Protein AF-A0A1N6I8W6-F1 (afdb_monomer)

Sequence (259 aa):
MAYPRSESRKNIRSVALEMLTAPGETASISTARFRQLVSVRKVRDKLGGGDPAALARELNALEPELTESEGELDVNISGLAPAVTKIVSNTAVTSKTKGVRCLGENAEQNIPEADAATRTKLKKSEINELRRLVAERDSELSSILSKLAISDERSCMLEAALKDRDRQLAAAVSERDAIRRTYETKLLAEQMRFREQLLEEQIRFREQLLEEQIRSTKQLSEAQFRFREQLLEEQIDYMRKTADVSEFYQALYANSASK

pLDDT: mean 81.17, std 19.18, range [37.22, 98.75]

Radius of gyration: 63.9 Å; Cα contacts (8 Å, |Δi|>4): 41; chains: 1; bounding box: 127×54×190 Å

Structure (mmCIF, N/CA/C/O backbone):
data_AF-A0A1N6I8W6-F1
#
_entry.id   AF-A0A1N6I8W6-F1
#
loop_
_atom_site.group_PDB
_atom_site.id
_atom_site.type_symbol
_atom_site.label_atom_id
_atom_site.label_alt_id
_atom_site.label_comp_id
_atom_site.label_asym_id
_atom_site.label_entity_id
_atom_site.label_seq_id
_atom_site.pdbx_PDB_ins_code
_atom_site.Cartn_x
_atom_site.Cartn_y
_atom_site.Cartn_z
_atom_site.occupancy
_atom_site.B_iso_or_equiv
_atom_site.auth_seq_id
_atom_site.auth_comp_id
_atom_site.auth_asym_id
_atom_site.auth_atom_id
_atom_site.pdbx_PDB_model_num
ATOM 1 N N . MET A 1 1 ? -68.960 44.434 14.878 1.00 38.28 1 MET A N 1
ATOM 2 C CA . MET A 1 1 ? -69.271 44.305 16.316 1.00 38.28 1 MET A CA 1
ATOM 3 C C . MET A 1 1 ? -68.639 43.019 16.818 1.00 38.28 1 MET A C 1
ATOM 5 O O . MET A 1 1 ? -68.995 41.953 16.336 1.00 38.28 1 MET A O 1
ATOM 9 N N . ALA A 1 2 ? -67.604 43.134 17.650 1.00 37.22 2 ALA A N 1
ATOM 10 C CA . ALA A 1 2 ? -66.797 42.008 18.109 1.00 37.22 2 ALA A CA 1
ATOM 11 C C . ALA A 1 2 ? -67.484 41.334 19.304 1.00 37.22 2 ALA A C 1
ATOM 13 O O . ALA A 1 2 ? -67.608 41.939 20.364 1.00 37.22 2 ALA A O 1
ATOM 14 N N . TYR A 1 3 ? -67.949 40.099 19.113 1.00 37.66 3 TYR A N 1
ATOM 15 C CA . TYR A 1 3 ? -68.477 39.266 20.193 1.00 37.66 3 TYR A CA 1
ATOM 16 C C . TYR A 1 3 ? -67.380 38.995 21.243 1.00 37.66 3 TYR A C 1
ATOM 18 O O . TYR A 1 3 ? -66.229 38.742 20.862 1.00 37.66 3 TYR A O 1
ATOM 26 N N . PRO A 1 4 ? -67.690 39.034 22.551 1.00 49.34 4 PRO A N 1
ATOM 27 C CA . PRO A 1 4 ? -66.699 38.819 23.599 1.00 49.34 4 PRO A CA 1
ATOM 28 C C . PRO A 1 4 ? -66.153 37.381 23.542 1.00 49.34 4 PRO A C 1
ATOM 30 O O . PRO A 1 4 ? -66.853 36.408 23.814 1.00 49.34 4 PRO A O 1
ATOM 33 N N . ARG A 1 5 ? -64.862 37.236 23.202 1.00 54.12 5 ARG A N 1
ATOM 34 C CA . ARG A 1 5 ? -64.142 35.945 23.099 1.00 54.12 5 ARG A CA 1
ATOM 35 C C . ARG A 1 5 ? -64.202 35.093 24.380 1.00 54.12 5 ARG A C 1
ATOM 37 O O . ARG A 1 5 ? -64.032 33.879 24.313 1.00 54.12 5 ARG A O 1
ATOM 44 N N . SER A 1 6 ? -64.454 35.710 25.534 1.00 51.66 6 SER A N 1
ATOM 45 C CA . SER A 1 6 ? -64.488 35.050 26.844 1.00 51.66 6 SER A CA 1
ATOM 46 C C . SER A 1 6 ? -65.694 34.126 27.039 1.00 51.66 6 SER A C 1
ATOM 48 O O . SER A 1 6 ? -65.548 33.093 27.691 1.00 51.66 6 SER A O 1
ATOM 50 N N . GLU A 1 7 ? -66.857 34.444 26.464 1.00 58.09 7 GLU A N 1
ATOM 51 C CA . GLU A 1 7 ? -68.033 33.561 26.512 1.00 58.09 7 GLU A CA 1
ATOM 52 C C . GLU A 1 7 ? -67.835 32.339 25.610 1.00 58.09 7 GLU A C 1
ATOM 54 O O . GLU A 1 7 ? -68.124 31.216 26.015 1.00 58.09 7 GLU A O 1
ATOM 59 N N . SER A 1 8 ? -67.218 32.533 24.439 1.00 69.75 8 SER A N 1
ATOM 60 C CA . SER A 1 8 ? -66.892 31.447 23.507 1.00 69.75 8 SER A CA 1
ATOM 61 C C . SER A 1 8 ? -65.931 30.425 24.129 1.00 69.75 8 SER A C 1
ATOM 63 O O . SER A 1 8 ? -66.219 29.231 24.123 1.00 69.75 8 SER A O 1
ATOM 65 N N . ARG A 1 9 ? -64.838 30.868 24.773 1.00 79.06 9 ARG A N 1
ATOM 66 C CA . ARG A 1 9 ? -63.863 29.956 25.406 1.00 79.06 9 ARG A CA 1
ATOM 67 C C . ARG A 1 9 ? -64.453 29.171 26.581 1.00 79.06 9 ARG A C 1
ATOM 69 O O . ARG A 1 9 ? -64.173 27.983 26.722 1.00 79.06 9 ARG A O 1
ATOM 76 N N . LYS A 1 10 ? -65.286 29.807 27.414 1.00 80.12 10 LYS A N 1
ATOM 77 C CA . LYS A 1 10 ? -65.966 29.131 28.534 1.00 80.12 10 LYS A CA 1
ATOM 78 C C . LYS A 1 10 ? -66.957 28.074 28.040 1.00 80.12 10 LYS A C 1
ATOM 80 O O . LYS A 1 10 ? -66.965 26.974 28.585 1.00 80.12 10 LYS A O 1
ATOM 85 N N . ASN A 1 11 ? -67.708 28.376 26.980 1.00 82.12 11 ASN A N 1
ATOM 86 C CA . ASN A 1 11 ? -68.655 27.443 26.365 1.00 82.12 11 ASN A CA 1
ATOM 87 C C . ASN A 1 11 ? -67.943 26.284 25.644 1.00 82.12 11 ASN A C 1
ATOM 89 O O . ASN A 1 11 ? -68.370 25.138 25.733 1.00 82.12 11 ASN A O 1
ATOM 93 N N . ILE A 1 12 ? -66.812 26.546 24.979 1.00 82.38 12 ILE A N 1
ATOM 94 C CA . ILE A 1 12 ? -65.976 25.491 24.382 1.00 82.38 12 ILE A CA 1
ATOM 95 C C . ILE A 1 12 ? -65.403 24.582 25.478 1.00 82.38 12 ILE A C 1
ATOM 97 O O . ILE A 1 12 ? -65.418 23.361 25.330 1.00 82.38 12 ILE A O 1
ATOM 101 N N . ARG A 1 13 ? -64.939 25.155 26.598 1.00 83.94 13 ARG A N 1
ATOM 102 C CA . ARG A 1 13 ? -64.405 24.397 27.738 1.00 83.94 13 ARG A CA 1
ATOM 103 C C . ARG A 1 13 ? -65.471 23.530 28.407 1.00 83.94 13 ARG A C 1
ATOM 105 O O . ARG A 1 13 ? -65.175 22.383 28.725 1.00 83.94 13 ARG A O 1
ATOM 112 N N . SER A 1 14 ? -66.689 24.037 28.607 1.00 84.12 14 SER A N 1
ATOM 113 C CA . SER A 1 14 ? -67.777 23.247 29.200 1.00 84.12 14 SER A CA 1
ATOM 114 C C . SER A 1 14 ? -68.192 22.083 28.299 1.00 84.12 14 SER A C 1
ATOM 116 O O . SER A 1 14 ? -68.290 20.960 28.785 1.00 84.12 14 SER A O 1
ATOM 118 N N . VAL A 1 15 ? -68.332 22.310 26.987 1.00 83.94 15 VAL A N 1
ATOM 119 C CA . VAL A 1 15 ? -68.651 21.251 26.011 1.00 83.94 15 VAL A CA 1
ATOM 120 C C . VAL A 1 15 ? -67.524 20.219 25.913 1.00 83.94 15 VAL A C 1
ATOM 122 O O . VAL A 1 15 ? -67.796 19.020 25.857 1.00 83.94 15 VAL A O 1
ATOM 125 N N . ALA A 1 16 ? -66.258 20.649 25.929 1.00 80.81 16 ALA A N 1
ATOM 126 C CA . ALA A 1 16 ? -65.116 19.736 25.940 1.00 80.81 16 ALA A CA 1
ATOM 127 C C . ALA A 1 16 ? -65.085 18.883 27.219 1.00 80.81 16 ALA A C 1
ATOM 129 O O . ALA A 1 16 ? -64.898 17.673 27.131 1.00 80.81 16 ALA A O 1
ATOM 130 N N . LEU A 1 17 ? -65.337 19.477 28.390 1.00 80.75 17 LEU A N 1
ATOM 131 C CA . LEU A 1 17 ? -65.439 18.749 29.658 1.00 80.75 17 LEU A CA 1
ATOM 132 C C . LEU A 1 17 ? -66.612 17.760 29.667 1.00 80.75 17 LEU A C 1
ATOM 134 O O . LEU A 1 17 ? -66.431 16.628 30.098 1.00 80.75 17 LEU A O 1
ATOM 138 N N . GLU A 1 18 ? -67.777 18.137 29.138 1.00 82.56 18 GLU A N 1
ATOM 139 C CA . GLU A 1 18 ? -68.937 17.243 28.999 1.00 82.56 18 GLU A CA 1
ATOM 140 C C . GLU A 1 18 ? -68.626 16.041 28.089 1.00 82.56 18 GLU A C 1
ATOM 142 O O . GLU A 1 18 ? -68.984 14.905 28.390 1.00 82.56 18 GLU A O 1
ATOM 147 N N . MET A 1 19 ? -67.910 16.261 26.981 1.00 81.00 19 MET A N 1
ATOM 148 C CA . MET A 1 19 ? -67.470 15.180 26.092 1.00 81.00 19 MET A CA 1
ATOM 149 C C . MET A 1 19 ? -66.456 14.235 26.747 1.00 81.00 19 MET A C 1
ATOM 151 O O . MET A 1 19 ? -66.371 13.069 26.361 1.00 81.00 19 MET A O 1
ATOM 155 N N . LEU A 1 20 ? -65.689 14.734 27.714 1.00 76.25 20 LEU A N 1
ATOM 156 C CA . LEU A 1 20 ? -64.691 13.964 28.449 1.00 76.25 20 LEU A CA 1
ATOM 157 C C . LEU A 1 20 ? -65.289 13.206 29.644 1.00 76.25 20 LEU A C 1
ATOM 159 O O . LEU A 1 20 ? -64.756 12.160 30.001 1.00 76.25 20 LEU A O 1
ATOM 163 N N . THR A 1 21 ? -66.398 13.680 30.225 1.00 71.44 21 THR A N 1
ATOM 164 C CA . THR A 1 21 ? -67.103 13.031 31.350 1.00 71.44 21 THR A CA 1
ATOM 165 C C . THR A 1 21 ? -68.230 12.086 30.921 1.00 71.44 21 THR A C 1
ATOM 167 O O . THR A 1 21 ? -68.560 11.164 31.666 1.00 71.44 21 THR A O 1
ATOM 170 N N . ALA A 1 22 ? -68.771 12.236 29.705 1.00 62.56 22 ALA A N 1
ATOM 171 C CA . ALA A 1 22 ? -69.797 11.351 29.139 1.00 62.56 22 ALA A CA 1
ATOM 172 C C . ALA A 1 22 ? -69.476 9.831 29.137 1.00 62.56 22 ALA A C 1
ATOM 174 O O . ALA A 1 22 ? -70.428 9.055 29.200 1.00 62.56 22 ALA A O 1
ATOM 175 N N . PRO A 1 23 ? -68.211 9.354 29.091 1.00 56.75 23 PRO A N 1
ATOM 176 C CA . PRO A 1 23 ? -67.915 7.923 29.206 1.00 56.75 23 PRO A CA 1
ATOM 177 C C . PRO A 1 23 ? -67.797 7.378 30.648 1.00 56.75 23 PRO A C 1
ATOM 179 O O . PRO A 1 23 ? -67.429 6.221 30.807 1.00 56.75 23 PRO A O 1
ATOM 182 N N . GLY A 1 24 ? -68.132 8.142 31.698 1.00 54.50 24 GLY A N 1
ATOM 183 C CA . GLY A 1 24 ? -68.325 7.588 33.051 1.00 54.50 24 GLY A CA 1
ATOM 184 C C . GLY A 1 24 ? -67.066 7.123 33.803 1.00 54.50 24 GLY A C 1
ATOM 185 O O . GLY A 1 24 ? -67.189 6.404 34.790 1.00 54.50 24 GLY A O 1
ATOM 186 N N . GLU A 1 25 ? -65.864 7.538 33.397 1.00 49.62 25 GLU A N 1
ATOM 187 C CA . GLU A 1 25 ? -64.601 7.159 34.052 1.00 49.62 25 GLU A CA 1
ATOM 188 C C . GLU A 1 25 ? -63.849 8.389 34.588 1.00 49.62 25 GLU A C 1
ATOM 190 O O . GLU A 1 25 ? -63.476 9.283 33.833 1.00 49.62 25 GLU A O 1
ATOM 195 N N . THR A 1 26 ? -63.575 8.422 35.896 1.00 51.38 26 THR A N 1
ATOM 196 C CA . THR A 1 26 ? -62.865 9.511 36.600 1.00 51.38 26 THR A CA 1
ATOM 197 C C . THR A 1 26 ? -61.339 9.319 36.620 1.00 51.38 26 THR A C 1
ATOM 199 O O . THR A 1 26 ? -60.703 9.489 37.660 1.00 51.38 26 THR A O 1
ATOM 202 N N . ALA A 1 27 ? -60.738 8.911 35.499 1.00 55.12 27 ALA A N 1
ATOM 203 C CA . ALA A 1 27 ? -59.286 8.738 35.375 1.00 55.12 27 ALA A CA 1
ATOM 204 C C . ALA 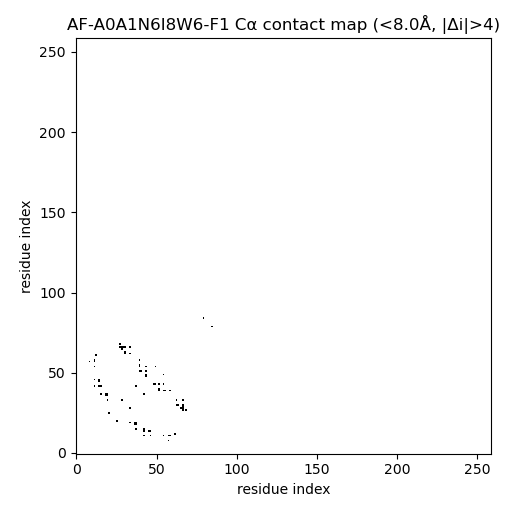A 1 27 ? -58.629 9.932 34.658 1.00 55.12 27 ALA A C 1
ATOM 206 O O . ALA A 1 27 ? -59.261 10.588 33.831 1.00 55.12 27 ALA A O 1
ATOM 207 N N . SER A 1 28 ? -57.353 10.201 34.965 1.00 62.09 28 SER A N 1
ATOM 208 C CA . SER A 1 28 ? -56.569 11.286 34.361 1.00 62.09 28 SER A CA 1
ATOM 209 C C . SER A 1 28 ? -56.540 11.177 32.830 1.00 62.09 28 SER A C 1
ATOM 211 O O . SER A 1 28 ? -56.203 10.141 32.252 1.00 62.09 28 SER A O 1
ATOM 213 N N . ILE A 1 29 ? -56.941 12.255 32.157 1.00 70.69 29 ILE A N 1
ATOM 214 C CA . ILE A 1 29 ? -57.131 12.289 30.705 1.00 70.69 29 ILE A CA 1
ATOM 215 C C . ILE A 1 29 ? -55.788 12.615 30.048 1.00 70.69 29 ILE A C 1
ATOM 217 O O . ILE A 1 29 ? -55.281 13.724 30.176 1.00 70.69 29 ILE A O 1
ATOM 221 N N . SER A 1 30 ? -55.209 11.654 29.326 1.00 73.50 30 SER A N 1
ATOM 222 C CA . SER A 1 30 ? -54.001 11.894 28.529 1.00 73.50 30 SER A CA 1
ATOM 223 C C . SER A 1 30 ? -54.297 12.754 27.294 1.00 73.50 30 SER A C 1
ATOM 225 O O . SER A 1 30 ? -55.403 12.722 26.751 1.00 73.50 30 SER A O 1
ATOM 227 N N . THR A 1 31 ? -53.287 13.465 26.787 1.00 75.88 31 THR A N 1
ATOM 228 C CA . THR A 1 31 ? -53.356 14.261 25.542 1.00 75.88 31 THR A CA 1
ATOM 229 C C . THR A 1 31 ? -53.844 13.447 24.343 1.00 75.88 31 THR A C 1
ATOM 231 O O . THR A 1 31 ? -54.711 13.882 23.584 1.00 75.88 31 THR A O 1
ATOM 234 N N . ALA A 1 32 ? -53.374 12.204 24.212 1.00 73.69 32 ALA A N 1
ATOM 235 C CA . ALA A 1 32 ? -53.837 11.286 23.173 1.00 73.69 32 ALA A CA 1
ATOM 236 C C . ALA A 1 32 ? -55.346 10.990 23.289 1.00 73.69 32 ALA A C 1
ATOM 238 O O . ALA A 1 32 ? -56.056 10.999 22.281 1.00 73.69 32 ALA A O 1
ATOM 239 N N . ARG A 1 33 ? -55.855 10.790 24.513 1.00 75.88 33 ARG A N 1
ATOM 240 C CA . ARG A 1 33 ? -57.283 10.534 24.768 1.00 75.88 33 ARG A CA 1
ATOM 241 C C . ARG A 1 33 ? -58.128 11.793 24.550 1.00 75.88 33 ARG A C 1
ATOM 243 O O . ARG A 1 33 ? -59.210 11.693 23.972 1.00 75.88 33 ARG A O 1
ATOM 250 N N . PHE A 1 34 ? -57.615 12.969 24.922 1.00 80.31 34 PHE A N 1
ATOM 251 C CA . PHE A 1 34 ? -58.253 14.260 24.652 1.00 80.31 34 PHE A CA 1
ATOM 252 C C . PHE A 1 34 ? -58.5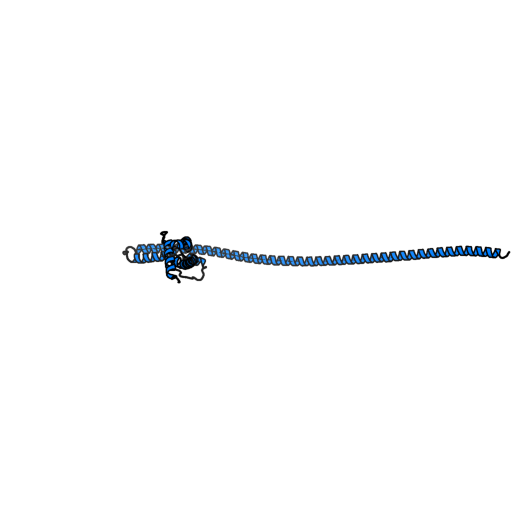07 14.454 23.152 1.00 80.31 34 PHE A C 1
ATOM 254 O O . PHE A 1 34 ? -59.645 14.689 22.756 1.00 80.31 34 PHE A O 1
ATOM 261 N N . ARG A 1 35 ? -57.492 14.244 22.302 1.00 82.50 35 ARG A N 1
ATOM 262 C CA . ARG A 1 35 ? -57.617 14.383 20.836 1.00 82.50 35 ARG A CA 1
ATOM 263 C C . ARG A 1 35 ? -58.540 13.348 20.195 1.00 82.50 35 ARG A C 1
ATOM 265 O O . ARG A 1 35 ? -59.163 13.624 19.172 1.00 82.50 35 ARG A O 1
ATOM 272 N N . GLN A 1 36 ? -58.623 12.150 20.772 1.00 80.38 36 GLN A N 1
ATOM 273 C CA . GLN A 1 36 ? -59.492 11.089 20.262 1.00 80.38 36 GLN A CA 1
ATOM 274 C C . GLN A 1 36 ? -60.975 11.375 20.552 1.00 80.38 36 GLN A C 1
ATOM 276 O O . GLN A 1 36 ? -61.850 11.111 19.719 1.00 80.38 36 GLN A O 1
ATOM 281 N N . LEU A 1 37 ? -61.268 11.924 21.732 1.00 78.44 37 LEU A N 1
ATOM 282 C CA . LEU A 1 37 ? -62.635 12.196 22.173 1.00 78.44 37 LEU A CA 1
ATOM 283 C C . LEU A 1 37 ? -63.130 13.560 21.688 1.00 78.44 37 LEU A C 1
ATOM 285 O O . LEU A 1 37 ? -64.231 13.653 21.133 1.00 78.44 37 LEU A O 1
ATOM 289 N N . VAL A 1 38 ? -62.300 14.594 21.824 1.00 82.38 38 VAL A N 1
ATOM 290 C CA . VAL A 1 38 ? -62.618 15.984 21.498 1.00 82.38 38 VAL A CA 1
ATOM 291 C C . VAL A 1 38 ? -62.051 16.323 20.122 1.00 82.38 38 VAL A C 1
ATOM 293 O O . VAL A 1 38 ? -60.846 16.342 19.903 1.00 82.38 38 VAL A O 1
ATOM 296 N N . SER A 1 39 ? -62.939 16.618 19.171 1.00 86.88 39 SER A N 1
ATOM 297 C CA . SER A 1 39 ? -62.553 17.079 17.832 1.00 86.88 39 SER A CA 1
ATOM 298 C C . SER A 1 39 ? -63.290 18.363 17.487 1.00 86.88 39 SER A C 1
ATOM 300 O O . SER A 1 39 ? -64.444 18.540 17.883 1.00 86.88 39 SER A O 1
ATOM 302 N N . VAL A 1 40 ? -62.650 19.223 16.691 1.00 82.38 40 VAL A N 1
ATOM 303 C CA . VAL A 1 40 ? -63.207 20.513 16.244 1.00 82.38 40 VAL A CA 1
ATOM 304 C C . VAL A 1 40 ? -64.604 20.343 15.644 1.00 82.38 40 VAL A C 1
ATOM 306 O O . VAL A 1 40 ? -65.502 21.124 15.938 1.00 82.38 40 VAL A O 1
ATOM 309 N N . ARG A 1 41 ? -64.813 19.284 14.849 1.00 84.06 41 ARG A N 1
ATOM 310 C CA . ARG A 1 41 ? -66.110 18.979 14.232 1.00 84.06 41 ARG A CA 1
ATOM 311 C C . ARG A 1 41 ? -67.182 18.664 15.278 1.00 84.06 41 ARG A C 1
ATOM 313 O O . ARG A 1 41 ? -68.224 19.299 15.261 1.00 84.06 41 ARG A O 1
ATOM 320 N N . LYS A 1 42 ? -6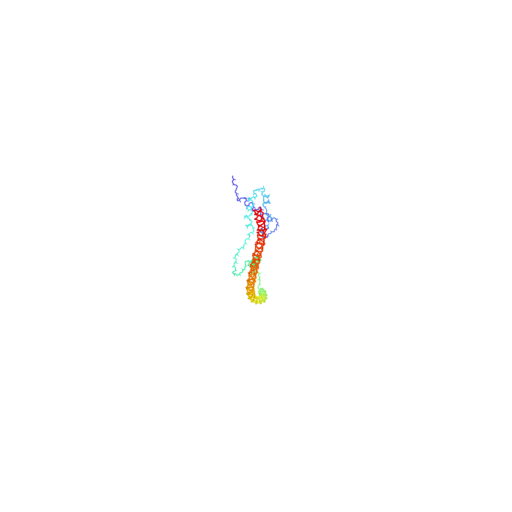6.904 17.757 16.222 1.00 84.50 42 LYS A N 1
ATOM 321 C CA . LYS A 1 42 ? -67.861 17.374 17.279 1.00 84.50 42 LYS A CA 1
ATOM 322 C C . LYS A 1 42 ? -68.206 18.544 18.205 1.00 84.50 42 LYS A C 1
ATOM 324 O O . LYS A 1 42 ? -69.362 18.710 18.575 1.00 84.50 42 LYS A O 1
ATOM 329 N N . VAL A 1 43 ? -67.210 19.358 18.555 1.00 82.94 43 VAL A N 1
ATOM 330 C CA . VAL A 1 43 ? -67.405 20.553 19.387 1.00 82.94 43 VAL A CA 1
ATOM 331 C C . VAL A 1 43 ? -68.254 21.586 18.644 1.00 82.94 43 VAL A C 1
ATOM 333 O O . VAL A 1 43 ? -69.187 22.131 19.221 1.00 82.94 43 VAL A O 1
ATOM 336 N N . ARG A 1 44 ? -68.006 21.798 17.346 1.00 83.06 44 ARG A N 1
ATOM 337 C CA . ARG A 1 44 ? -68.819 22.686 16.503 1.00 83.06 44 ARG A CA 1
ATOM 338 C C . ARG A 1 44 ? -70.263 22.204 16.370 1.00 83.06 44 ARG A C 1
ATOM 340 O O . ARG A 1 44 ? -71.175 23.019 16.459 1.00 83.06 44 ARG A O 1
ATOM 347 N N . ASP A 1 45 ? -70.463 20.903 16.172 1.00 83.50 45 ASP A N 1
ATOM 348 C CA . ASP A 1 45 ? -71.795 20.310 16.027 1.00 83.50 45 ASP A CA 1
ATOM 349 C C . ASP A 1 45 ? -72.602 20.446 17.338 1.00 83.50 45 ASP A C 1
ATOM 351 O O . ASP A 1 45 ? -73.786 20.772 17.289 1.00 83.50 45 ASP A O 1
ATOM 355 N N . LYS A 1 46 ? -71.958 20.308 18.512 1.00 82.31 46 LYS A N 1
ATOM 356 C CA . LYS A 1 46 ? -72.588 20.555 19.828 1.00 82.31 46 LYS A CA 1
ATOM 357 C C . LYS A 1 46 ? -72.845 22.036 20.134 1.00 82.31 46 LYS A C 1
ATOM 359 O O . LYS A 1 46 ? -73.786 22.346 20.855 1.00 82.31 46 LYS A O 1
ATOM 364 N N . LEU A 1 47 ? -72.031 22.944 19.596 1.00 82.38 47 LEU A N 1
ATOM 365 C CA . LEU A 1 47 ? -72.212 24.394 19.741 1.00 82.38 47 LEU A CA 1
ATOM 366 C C . LEU A 1 47 ? -73.192 24.989 18.711 1.00 82.38 47 LEU A C 1
ATOM 368 O O . LEU A 1 47 ? -73.519 26.169 18.799 1.00 82.38 47 LEU A O 1
ATOM 372 N N . GLY A 1 48 ? -73.659 24.199 17.734 1.00 78.56 48 GLY A N 1
ATOM 373 C CA . GLY A 1 48 ? -74.589 24.643 16.690 1.00 78.56 48 GLY A CA 1
ATOM 374 C C . GLY A 1 48 ? -73.960 25.515 15.593 1.00 78.56 48 GLY A C 1
ATOM 375 O O . GLY A 1 48 ? -74.684 26.100 14.790 1.00 78.56 48 GLY A O 1
ATOM 376 N N . GLY A 1 49 ? -72.626 25.617 15.535 1.00 74.69 49 GLY A N 1
ATOM 377 C CA . GLY A 1 49 ? -71.904 26.442 14.561 1.00 74.69 49 GLY A CA 1
ATOM 378 C C . GLY A 1 49 ? -70.575 26.999 15.083 1.00 74.69 49 GLY A C 1
ATOM 379 O O . GLY A 1 49 ? -70.179 26.748 16.218 1.00 74.69 49 GLY A O 1
ATOM 380 N N . GLY A 1 50 ? -69.855 27.740 14.233 1.00 77.31 50 GLY A N 1
ATOM 381 C CA . GLY A 1 50 ? -68.588 28.402 14.579 1.00 77.31 50 GLY A CA 1
ATOM 382 C C . GLY A 1 50 ? -67.495 28.246 13.517 1.00 77.31 50 GLY A C 1
ATOM 383 O O . GLY A 1 50 ? -67.502 27.292 12.734 1.00 77.31 50 GLY A O 1
ATOM 384 N N . ASP A 1 51 ? -66.551 29.190 13.496 1.00 79.94 51 ASP A N 1
ATOM 385 C CA . ASP A 1 51 ? -65.381 29.137 12.614 1.00 79.94 51 ASP A CA 1
ATOM 386 C C . ASP A 1 51 ? -64.428 28.007 13.066 1.00 79.94 51 ASP A C 1
ATOM 388 O O . ASP A 1 51 ? -63.920 28.049 14.195 1.00 79.94 51 ASP A O 1
ATOM 392 N N . PRO A 1 52 ? -64.166 26.988 12.220 1.00 80.31 52 PRO A N 1
ATOM 393 C CA . PRO A 1 52 ? -63.317 25.856 12.582 1.00 80.31 52 PRO A CA 1
ATOM 394 C C . PRO A 1 52 ? -61.887 26.266 12.955 1.00 80.31 52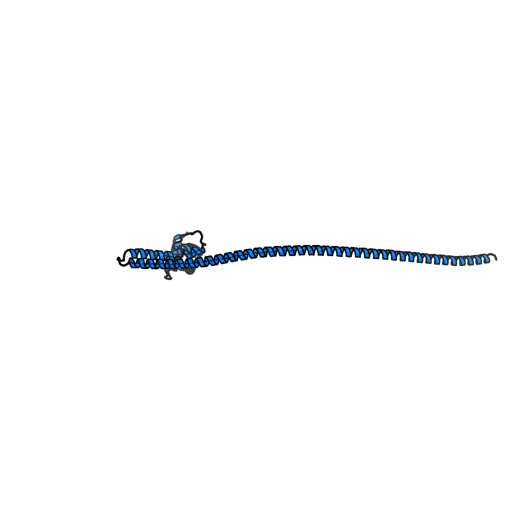 PRO A C 1
ATOM 396 O 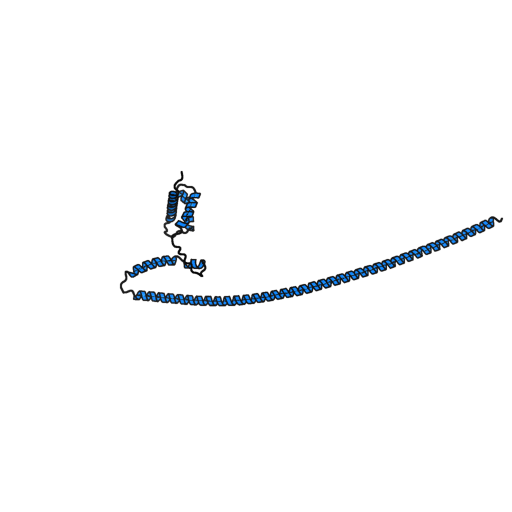O . PRO A 1 52 ? -61.280 25.615 13.806 1.00 80.31 52 PRO A O 1
ATOM 399 N N . ALA A 1 53 ? -61.348 27.344 12.374 1.00 78.12 53 ALA A N 1
ATOM 400 C CA . ALA A 1 53 ? -59.990 27.795 12.674 1.00 78.12 53 ALA A CA 1
ATOM 401 C C . ALA A 1 53 ? -59.890 28.424 14.073 1.00 78.12 53 ALA A C 1
ATOM 403 O O . ALA A 1 53 ? -58.904 28.212 14.782 1.00 78.12 53 ALA A O 1
ATOM 404 N N . ALA A 1 54 ? -60.920 29.162 14.492 1.00 79.69 54 ALA A N 1
ATOM 405 C CA . ALA A 1 54 ? -60.999 29.735 15.831 1.00 79.69 54 ALA A CA 1
ATOM 406 C C . ALA A 1 54 ? -61.188 28.643 16.897 1.00 79.69 54 ALA A C 1
ATOM 408 O O . ALA A 1 54 ? -60.481 28.639 17.903 1.00 79.69 54 ALA A O 1
ATOM 409 N N . LEU A 1 55 ? -62.068 27.669 16.636 1.00 81.44 55 LEU A N 1
ATOM 410 C CA . LEU A 1 55 ? -62.296 26.529 17.530 1.00 81.44 55 LEU A CA 1
ATOM 411 C C . LEU A 1 55 ? -61.040 25.668 17.710 1.00 81.44 55 LEU A C 1
ATOM 413 O O . LEU A 1 55 ? -60.746 25.248 18.825 1.00 81.44 55 LEU A O 1
ATOM 417 N N . ALA A 1 56 ? -60.274 25.431 16.640 1.00 80.88 56 ALA A N 1
ATOM 418 C CA . ALA A 1 56 ? -59.025 24.675 16.715 1.00 80.88 56 ALA A CA 1
ATOM 419 C C . ALA A 1 56 ? -57.973 25.364 17.600 1.00 80.88 56 ALA A C 1
ATOM 421 O O . ALA A 1 56 ? -57.300 24.700 18.383 1.00 80.88 56 ALA A O 1
ATOM 422 N N . ARG A 1 57 ? -57.847 26.695 17.511 1.00 81.38 57 ARG A N 1
ATOM 423 C CA . ARG A 1 57 ? -56.902 27.462 18.341 1.00 81.38 57 ARG A CA 1
ATOM 424 C C . ARG A 1 57 ? -57.274 27.412 19.818 1.00 81.38 57 ARG A C 1
ATOM 426 O O . ARG A 1 57 ? -56.401 27.180 20.646 1.00 81.38 57 ARG A O 1
ATOM 433 N N . GLU A 1 58 ? -58.555 27.585 20.133 1.00 85.00 58 GLU A N 1
ATOM 434 C CA . GLU A 1 58 ? -59.039 27.521 21.516 1.00 85.00 58 GLU A CA 1
ATOM 435 C C . GLU A 1 58 ? -58.931 26.102 22.090 1.00 85.00 58 GLU A C 1
ATOM 437 O O . GLU A 1 58 ? -58.513 25.939 23.231 1.00 85.00 58 GLU A O 1
ATOM 442 N N . LEU A 1 59 ? -59.223 25.059 21.304 1.00 83.75 59 LEU A N 1
ATOM 443 C CA . LEU A 1 59 ? -59.049 23.669 21.743 1.00 83.75 59 LEU A CA 1
ATOM 444 C C . LEU A 1 59 ? -57.582 23.311 21.988 1.00 83.75 59 LEU A C 1
ATOM 446 O O . LEU A 1 59 ? -57.290 22.666 22.989 1.00 83.75 59 LEU A O 1
ATOM 450 N N . ASN A 1 60 ? -56.663 23.765 21.134 1.00 83.44 60 ASN A N 1
ATOM 451 C CA . ASN A 1 60 ? -55.228 23.557 21.340 1.00 83.44 60 ASN A CA 1
ATOM 452 C C . ASN A 1 60 ? -54.702 24.317 22.568 1.00 83.44 60 ASN A C 1
ATOM 454 O O . ASN A 1 60 ? -53.773 23.850 23.215 1.00 83.44 60 ASN A O 1
ATOM 458 N N . ALA A 1 61 ? -55.285 25.474 22.899 1.00 83.56 61 ALA A N 1
ATOM 459 C CA . ALA A 1 61 ? -54.945 26.216 24.114 1.00 83.56 61 ALA A CA 1
ATOM 460 C C . ALA A 1 61 ? -55.526 25.564 25.383 1.00 83.56 61 ALA A C 1
ATOM 462 O O . ALA A 1 61 ? -54.913 25.631 26.443 1.00 83.56 61 ALA A O 1
ATOM 463 N N . LEU A 1 62 ? -56.696 24.926 25.278 1.00 80.94 62 LEU A N 1
ATOM 464 C CA . LEU A 1 62 ? -57.338 24.196 26.377 1.00 80.94 62 LEU A CA 1
ATOM 465 C C . LEU A 1 62 ? -56.763 22.787 26.585 1.00 80.94 62 LEU A C 1
ATOM 467 O O . LEU A 1 62 ? -56.916 22.246 27.675 1.00 80.94 62 LEU A O 1
ATOM 471 N N . GLU A 1 63 ? -56.127 22.191 25.570 1.00 81.81 63 GLU A N 1
ATOM 472 C CA . GLU A 1 63 ? -55.501 20.865 25.651 1.00 81.81 63 GLU A CA 1
ATOM 473 C C . GLU A 1 63 ? -54.540 20.748 26.850 1.00 81.81 63 GLU A C 1
ATOM 475 O O . GLU A 1 63 ? -54.830 19.928 27.721 1.00 81.81 63 GLU A O 1
ATOM 480 N N . PRO A 1 64 ? -53.479 21.572 26.990 1.00 71.19 64 PRO A N 1
ATOM 481 C CA . PRO A 1 64 ? -52.565 21.464 28.128 1.00 71.19 64 PRO A CA 1
ATOM 482 C C . PRO A 1 64 ? -53.279 21.737 29.457 1.00 71.19 64 PRO A C 1
ATOM 484 O O . PRO A 1 64 ? -53.124 20.964 30.392 1.00 71.19 64 PRO A O 1
ATOM 487 N N . GLU A 1 65 ? -54.168 22.737 29.514 1.00 77.94 65 GLU A N 1
ATOM 488 C CA . GLU A 1 65 ? -54.910 23.101 30.735 1.00 77.94 65 GLU A CA 1
ATOM 489 C C . GLU A 1 65 ? -55.823 21.980 31.262 1.00 77.94 65 GLU A C 1
ATOM 491 O O . GLU A 1 65 ? -56.116 21.930 32.456 1.00 77.94 65 GLU A O 1
ATOM 496 N N . LEU A 1 66 ? -56.324 21.111 30.379 1.00 70.44 66 LEU A N 1
ATOM 497 C CA . LEU A 1 66 ? -57.220 20.005 30.734 1.00 70.44 66 LEU A CA 1
ATOM 498 C C . LEU A 1 66 ? -56.490 18.662 30.877 1.00 70.44 66 LEU A C 1
ATOM 500 O O . LEU A 1 66 ? -57.048 17.741 31.472 1.00 70.44 66 LEU A O 1
ATOM 504 N N . THR A 1 67 ? -55.273 18.541 30.340 1.00 71.25 67 THR A N 1
ATOM 505 C CA . THR A 1 67 ? -54.455 17.316 30.420 1.00 71.25 67 THR A CA 1
ATOM 506 C C . THR A 1 67 ? -53.342 17.390 31.471 1.00 71.25 67 THR A C 1
ATOM 508 O O . THR A 1 67 ? -52.852 16.349 31.903 1.00 71.25 67 THR A O 1
ATOM 511 N N . GLU A 1 68 ? -52.980 18.588 31.938 1.00 61.41 68 GLU A N 1
ATOM 512 C CA . GLU A 1 68 ? -52.013 18.828 33.017 1.00 61.41 68 GLU A CA 1
ATOM 513 C C . GLU A 1 68 ? -52.735 19.073 34.348 1.00 61.41 68 GLU A C 1
ATOM 515 O O . GLU A 1 68 ? -52.748 20.171 34.902 1.00 61.41 68 GLU A O 1
ATOM 520 N N . SER A 1 69 ? -53.354 18.032 34.902 1.00 47.97 69 SER A N 1
ATOM 521 C CA . SER A 1 69 ? -53.716 18.052 36.319 1.00 47.97 69 SER A CA 1
ATOM 522 C C . SER A 1 69 ? -52.473 17.747 37.172 1.00 47.97 69 SER A C 1
ATOM 524 O O . SER A 1 69 ? -52.131 16.583 37.365 1.00 47.97 69 SER A O 1
ATOM 526 N N . GLU A 1 70 ? -51.826 18.822 37.633 1.00 47.12 70 GLU A N 1
ATOM 527 C CA . GLU A 1 70 ? -51.079 19.003 38.894 1.00 47.12 70 GLU A CA 1
ATOM 528 C C . GLU A 1 70 ? -50.035 17.946 39.324 1.00 47.12 70 GLU A C 1
ATOM 530 O O . GLU A 1 70 ? -50.369 16.871 39.824 1.00 47.12 70 GLU A O 1
ATOM 535 N N . GLY A 1 71 ? -48.752 18.346 39.309 1.00 46.12 71 GLY A N 1
ATOM 536 C CA . GLY A 1 71 ? -47.740 17.782 40.215 1.00 46.12 71 GLY A CA 1
ATOM 537 C C . GLY A 1 71 ? -46.325 17.592 39.664 1.00 46.12 71 GLY A C 1
ATOM 538 O O . GLY A 1 71 ? -45.733 16.545 39.911 1.00 46.12 71 GLY A O 1
ATOM 539 N N . GLU A 1 72 ? -45.765 18.566 38.946 1.00 37.88 72 GLU A N 1
ATOM 540 C CA . GLU A 1 72 ? -44.356 18.554 38.529 1.00 37.88 72 GLU A CA 1
ATOM 541 C C . GLU A 1 72 ? -43.489 19.201 39.625 1.00 37.88 72 GLU A C 1
ATOM 543 O O . GLU A 1 72 ? -43.396 20.420 39.736 1.00 37.88 72 GLU A O 1
ATOM 548 N N . LEU A 1 73 ? -42.897 18.383 40.499 1.00 41.00 73 LEU A N 1
ATOM 549 C CA . LEU A 1 73 ? -41.758 18.804 41.317 1.00 41.00 73 LEU A CA 1
ATOM 550 C C . LEU A 1 73 ? -40.498 18.260 40.651 1.00 41.00 73 LEU A C 1
ATOM 552 O O . LEU A 1 73 ? -40.231 17.058 40.695 1.00 41.00 73 LEU A O 1
ATOM 556 N N . ASP A 1 74 ? -39.753 19.161 40.020 1.00 38.59 74 ASP A N 1
ATOM 557 C CA . ASP A 1 74 ? -38.490 18.872 39.352 1.00 38.59 74 ASP A CA 1
ATOM 558 C C . ASP A 1 74 ? -37.400 18.610 40.404 1.00 38.59 74 ASP A C 1
ATOM 560 O O . ASP A 1 74 ? -36.800 19.527 40.967 1.00 38.59 74 ASP A O 1
ATOM 564 N N . VAL A 1 75 ? -37.194 17.337 40.750 1.00 46.19 75 VAL A N 1
ATOM 565 C CA . VAL A 1 75 ? -36.096 16.914 41.628 1.00 46.19 75 VAL A CA 1
ATOM 566 C C . VAL A 1 75 ? -34.979 16.366 40.753 1.00 46.19 75 VAL A C 1
ATOM 568 O O . VAL A 1 75 ? -34.963 15.193 40.377 1.00 46.19 75 VAL A O 1
ATOM 571 N N . ASN A 1 76 ? -34.029 17.238 40.436 1.00 45.34 76 ASN A N 1
ATOM 572 C CA . ASN A 1 76 ? -32.848 16.895 39.662 1.00 45.34 76 ASN A CA 1
ATOM 573 C C . ASN A 1 76 ? -31.767 16.327 40.604 1.00 45.34 76 ASN A C 1
ATOM 575 O O . ASN A 1 76 ? -31.168 17.059 41.391 1.00 45.34 76 ASN A O 1
ATOM 579 N N . ILE A 1 77 ? -31.545 15.010 40.568 1.00 51.03 77 ILE A N 1
ATOM 580 C CA . ILE A 1 77 ? -30.469 14.348 41.321 1.00 51.03 77 ILE A CA 1
ATOM 581 C C . ILE A 1 77 ? -29.259 14.227 40.392 1.00 51.03 77 ILE A C 1
ATOM 583 O O . ILE A 1 77 ? -29.281 13.458 39.429 1.00 51.03 77 ILE A O 1
ATOM 587 N N . SER A 1 78 ? -28.202 14.990 40.676 1.00 42.81 78 SER A N 1
ATOM 588 C CA . SER A 1 78 ? -26.972 15.002 39.878 1.00 42.81 78 SER A CA 1
ATOM 589 C C . SER A 1 78 ? -26.368 13.599 39.737 1.00 42.81 78 SER A C 1
ATOM 591 O O . SER A 1 78 ? -26.014 12.972 40.733 1.00 42.81 78 SER A O 1
ATOM 593 N N . GLY A 1 79 ? -26.213 13.129 38.493 1.00 52.44 79 GLY A N 1
ATOM 594 C CA . GLY A 1 79 ? -25.514 11.879 38.156 1.00 52.44 79 GLY A CA 1
ATOM 595 C C . GLY A 1 79 ? -26.372 10.765 37.544 1.00 52.44 79 GLY A C 1
ATOM 596 O O . GLY A 1 79 ? -25.817 9.744 37.147 1.00 52.44 79 GLY A O 1
ATOM 597 N N . LEU A 1 80 ? -27.693 10.941 37.411 1.00 48.09 80 LEU A N 1
ATOM 598 C CA . LEU A 1 80 ? -28.560 9.990 36.702 1.00 48.09 80 LEU A CA 1
ATOM 599 C C . LEU A 1 80 ? -29.011 10.532 35.338 1.00 48.09 80 LEU A C 1
ATOM 601 O O . LEU A 1 80 ? -29.416 11.684 35.213 1.00 48.09 80 LEU A O 1
ATOM 605 N N . ALA A 1 81 ? -28.997 9.674 34.313 1.00 52.97 81 ALA A N 1
ATOM 606 C CA . ALA A 1 81 ? -29.539 10.006 32.999 1.00 52.97 81 ALA A CA 1
ATOM 607 C C . ALA A 1 81 ? -31.058 10.309 33.082 1.00 52.97 81 ALA A C 1
ATOM 609 O O . ALA A 1 81 ? -31.767 9.600 33.806 1.00 52.97 81 ALA A O 1
ATOM 610 N N . PRO A 1 82 ? -31.593 11.267 32.292 1.00 56.56 82 PRO A N 1
ATOM 611 C CA . PRO A 1 82 ? -32.998 11.709 32.351 1.00 56.56 82 PRO A CA 1
ATOM 612 C C . PRO A 1 82 ? -34.036 10.589 32.173 1.00 56.56 82 PRO A C 1
ATOM 614 O O . PRO A 1 82 ? -35.172 10.680 32.629 1.00 56.56 82 PRO A O 1
ATOM 617 N N . ALA A 1 83 ? -33.655 9.508 31.489 1.00 49.47 83 ALA A N 1
ATOM 618 C CA . ALA A 1 83 ? -34.510 8.345 31.278 1.00 49.47 83 ALA A CA 1
ATOM 619 C C . ALA A 1 83 ? -34.667 7.478 32.543 1.00 49.47 83 ALA A C 1
ATOM 621 O O . ALA A 1 83 ? -35.697 6.831 32.712 1.00 49.47 83 ALA A O 1
ATOM 622 N N . VAL A 1 84 ? -33.676 7.482 33.443 1.00 48.88 84 VAL A N 1
ATOM 623 C CA . VAL A 1 84 ? -33.683 6.689 34.684 1.00 48.88 84 VAL A CA 1
ATOM 624 C C . VAL A 1 84 ? -34.413 7.440 35.798 1.00 48.88 84 VAL A C 1
ATOM 626 O O . VAL A 1 84 ? -35.195 6.834 36.528 1.00 48.88 84 VAL A O 1
ATOM 629 N N . THR A 1 85 ? -34.270 8.767 35.872 1.00 49.50 85 THR A N 1
ATOM 630 C CA . THR A 1 85 ? -35.092 9.608 36.763 1.00 49.50 85 THR A CA 1
ATOM 631 C C . THR A 1 85 ? -36.583 9.489 36.441 1.00 49.50 85 THR A C 1
ATOM 633 O O . THR A 1 85 ? -37.389 9.413 37.364 1.00 49.50 85 THR A O 1
ATOM 636 N N . LYS A 1 86 ? -36.950 9.340 35.159 1.00 47.97 86 LYS A N 1
ATOM 637 C CA . LYS A 1 86 ? -38.336 9.134 34.692 1.00 47.97 86 LYS A CA 1
ATOM 638 C C . LYS A 1 86 ? -38.968 7.799 35.117 1.00 47.97 86 LYS A C 1
ATOM 640 O O . LYS A 1 86 ? -40.187 7.696 35.185 1.00 47.97 86 LYS A O 1
ATOM 645 N N . ILE A 1 87 ? -38.159 6.773 35.391 1.00 50.00 87 ILE A N 1
ATOM 646 C CA . ILE A 1 87 ? -38.635 5.451 35.843 1.00 50.00 87 ILE A CA 1
ATOM 647 C C . ILE A 1 87 ? -38.808 5.427 37.370 1.00 50.00 87 ILE A C 1
ATOM 649 O O . ILE A 1 87 ? -39.694 4.746 37.890 1.00 50.00 87 ILE A O 1
ATOM 653 N N . VAL A 1 88 ? -37.990 6.197 38.093 1.00 48.91 88 VAL A N 1
ATOM 654 C CA . VAL A 1 88 ? -38.004 6.262 39.563 1.00 48.91 88 VAL A CA 1
ATOM 655 C C . VAL A 1 88 ? -39.061 7.242 40.094 1.00 48.91 88 VAL A C 1
ATOM 657 O O . VAL A 1 88 ? -39.595 7.022 41.178 1.00 48.91 88 VAL A O 1
ATOM 660 N N . SER A 1 89 ? -39.451 8.265 39.328 1.00 50.38 89 SER A N 1
ATOM 661 C CA . SER A 1 89 ? -40.476 9.251 39.717 1.00 50.38 89 SER A CA 1
ATOM 662 C C . SER A 1 89 ? -41.928 8.782 39.526 1.00 50.38 89 SER A C 1
ATOM 664 O O . SER A 1 89 ? -42.856 9.591 39.522 1.00 50.38 89 SER A O 1
ATOM 666 N N . ASN A 1 90 ? -42.153 7.470 39.404 1.00 44.72 90 ASN A N 1
ATOM 667 C CA . ASN A 1 90 ? -43.481 6.904 39.207 1.00 44.72 90 ASN A CA 1
ATOM 668 C C . ASN A 1 90 ? -44.451 7.307 40.335 1.00 44.72 90 ASN A C 1
ATOM 670 O O . ASN A 1 90 ? -44.344 6.889 41.489 1.00 44.72 90 ASN A O 1
ATOM 674 N N . THR A 1 91 ? -45.469 8.054 39.915 1.00 50.78 91 THR A N 1
ATOM 675 C CA . THR A 1 91 ? -46.745 8.457 40.541 1.00 50.78 91 THR A CA 1
ATOM 676 C C . THR A 1 91 ? -47.459 7.390 41.392 1.00 50.78 91 THR A C 1
ATOM 678 O O . THR A 1 91 ? -48.349 7.698 42.192 1.00 50.78 91 THR A O 1
ATOM 681 N N . ALA A 1 92 ? -47.041 6.129 41.291 1.00 45.84 92 ALA A N 1
ATOM 682 C CA . ALA A 1 92 ? -47.425 5.059 42.201 1.00 45.84 92 ALA A CA 1
ATOM 683 C C . ALA A 1 92 ? -46.919 5.285 43.639 1.00 45.8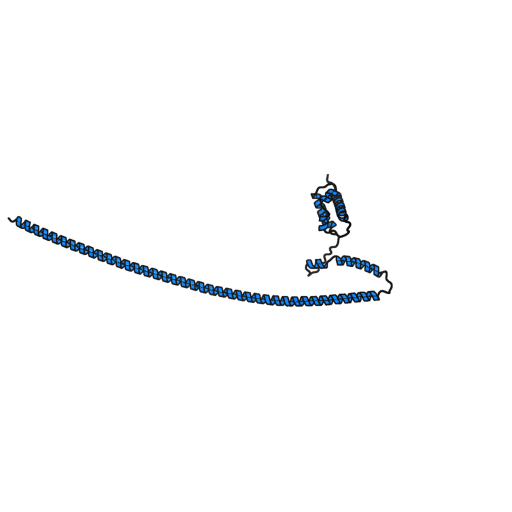4 92 ALA A C 1
ATOM 685 O O . ALA A 1 92 ? -47.545 4.800 44.580 1.00 45.84 92 ALA A O 1
ATOM 686 N N . VAL A 1 93 ? -45.819 6.022 43.835 1.00 53.91 93 VAL A N 1
ATOM 687 C CA . VAL A 1 93 ? -45.244 6.278 45.166 1.00 53.91 93 VAL A CA 1
ATOM 688 C C . VAL A 1 93 ? -45.954 7.442 45.870 1.00 53.91 93 VAL A C 1
ATOM 690 O O . VAL A 1 93 ? -46.181 7.381 47.075 1.00 53.91 93 VAL A O 1
ATOM 693 N N . THR A 1 94 ? -46.404 8.475 45.153 1.00 50.47 94 THR A N 1
ATOM 694 C CA . THR A 1 94 ? -47.055 9.661 45.752 1.00 50.47 94 THR A CA 1
ATOM 695 C C . THR A 1 94 ? -48.528 9.430 46.121 1.00 50.47 94 THR A C 1
ATOM 697 O O . THR A 1 94 ? -48.981 9.868 47.179 1.00 50.47 94 THR A O 1
ATOM 700 N N . SER A 1 95 ? -49.276 8.670 45.317 1.00 53.59 95 SER A N 1
ATOM 701 C CA . SER A 1 95 ? -50.656 8.265 45.646 1.00 53.59 95 SER A CA 1
ATOM 702 C C . SER A 1 95 ? -50.707 7.224 46.774 1.00 53.59 95 SER A C 1
ATOM 704 O O . SER A 1 95 ? -51.521 7.350 47.693 1.00 53.59 95 SER A O 1
ATOM 706 N N . LYS A 1 96 ? -49.780 6.252 46.785 1.00 51.22 96 LYS A N 1
ATOM 707 C CA . LYS A 1 96 ? -49.647 5.291 47.894 1.00 51.22 96 LYS A CA 1
ATOM 708 C C . LYS A 1 96 ? -49.184 5.957 49.190 1.00 51.22 96 LYS A C 1
ATOM 710 O O . LYS A 1 96 ? -49.668 5.584 50.249 1.00 51.22 96 LYS A O 1
ATOM 715 N N . THR A 1 97 ? -48.330 6.979 49.143 1.00 54.00 97 THR A N 1
ATOM 716 C CA . THR A 1 97 ? -47.892 7.686 50.365 1.00 54.00 97 THR A CA 1
ATOM 717 C C . THR A 1 97 ? -48.963 8.602 50.959 1.00 54.00 97 THR A C 1
ATOM 719 O O . THR A 1 97 ? -49.029 8.714 52.182 1.00 54.00 97 THR A O 1
ATOM 722 N N . LYS A 1 98 ? -49.847 9.211 50.152 1.00 53.97 98 LYS A N 1
ATOM 723 C CA . LYS A 1 98 ? -50.971 10.022 50.666 1.00 53.97 98 LYS A CA 1
ATOM 724 C C . LYS A 1 98 ? -52.057 9.146 51.312 1.00 53.97 98 LYS A C 1
ATOM 726 O O . LYS A 1 98 ? -52.525 9.469 52.398 1.00 53.97 98 LYS A O 1
ATOM 731 N N . GLY A 1 99 ? -52.371 7.994 50.708 1.00 56.28 99 GLY A N 1
ATOM 732 C CA . GLY A 1 99 ? -53.267 6.988 51.295 1.00 56.28 99 GLY A CA 1
ATOM 733 C C . GLY A 1 99 ? -52.711 6.341 52.571 1.00 56.28 99 GLY A C 1
ATOM 734 O O . GLY A 1 99 ? -53.445 6.168 53.539 1.00 56.28 99 GLY A O 1
ATOM 735 N N . VAL A 1 100 ? -51.403 6.059 52.625 1.00 59.94 100 VAL A N 1
ATOM 736 C CA . VAL A 1 100 ? -50.731 5.542 53.835 1.00 59.94 100 VAL A CA 1
ATOM 737 C C . VAL A 1 100 ? -50.678 6.594 54.952 1.00 59.94 100 VAL A C 1
ATOM 739 O O . VAL A 1 100 ? -50.813 6.236 56.119 1.00 59.94 100 VAL A O 1
ATOM 742 N N . ARG A 1 101 ? -50.567 7.892 54.625 1.00 55.97 101 ARG A N 1
ATOM 743 C CA . ARG A 1 101 ? -50.595 8.986 55.615 1.00 55.97 101 ARG A CA 1
ATOM 744 C C . ARG A 1 101 ? -51.962 9.122 56.295 1.00 55.97 101 ARG A C 1
ATOM 746 O O . ARG A 1 101 ? -52.020 9.174 57.517 1.00 55.97 101 ARG A O 1
ATOM 753 N N . CYS A 1 102 ? -53.054 9.073 55.528 1.00 54.28 102 CYS A N 1
ATOM 754 C CA . CYS A 1 102 ? -54.414 9.125 56.082 1.00 54.28 102 CYS A CA 1
ATOM 755 C C . CYS A 1 102 ? -54.807 7.850 56.856 1.00 54.28 102 CYS A C 1
ATOM 757 O O . CYS A 1 102 ? -55.667 7.905 57.733 1.00 54.28 102 CYS A O 1
ATOM 759 N N . LEU A 1 103 ? -54.187 6.702 56.559 1.00 57.31 103 LEU A N 1
ATOM 760 C CA . LEU A 1 103 ? -54.347 5.472 57.346 1.00 57.31 103 LEU A CA 1
ATOM 761 C C . LEU A 1 103 ? -53.499 5.488 58.629 1.00 57.31 103 LEU A C 1
ATOM 763 O O . LEU A 1 103 ? -53.931 4.938 59.637 1.00 57.31 103 LEU A O 1
ATOM 767 N N . GLY A 1 104 ? -52.337 6.152 58.618 1.00 54.94 104 GLY A N 1
ATOM 768 C CA . GLY A 1 104 ? -51.500 6.361 59.804 1.00 54.94 104 GLY A CA 1
ATOM 769 C C . GLY A 1 104 ? -52.164 7.257 60.852 1.00 54.94 104 GLY A C 1
ATOM 770 O O . GLY A 1 104 ? -52.234 6.878 62.017 1.00 54.94 104 GLY A O 1
ATOM 771 N N . GLU A 1 105 ? -52.739 8.386 60.431 1.00 54.00 105 GLU A N 1
ATOM 772 C CA . GLU A 1 105 ? -53.400 9.346 61.334 1.00 54.00 105 GLU A CA 1
ATOM 773 C C . GLU A 1 105 ? -54.703 8.791 61.949 1.00 54.00 105 GLU A C 1
ATOM 775 O O . GLU A 1 105 ? -55.004 9.060 63.110 1.00 54.00 105 GLU A O 1
ATOM 780 N N . ASN A 1 106 ? -55.446 7.945 61.221 1.00 51.34 106 ASN A N 1
ATOM 781 C CA . ASN A 1 106 ? -56.655 7.286 61.741 1.00 51.34 106 ASN A CA 1
ATOM 782 C C . ASN A 1 106 ? -56.358 6.056 62.623 1.00 51.34 106 ASN A C 1
ATOM 784 O O . ASN A 1 106 ? -57.163 5.716 63.491 1.00 51.34 106 ASN A O 1
ATOM 788 N N . ALA A 1 107 ? -55.215 5.388 62.432 1.00 53.44 107 ALA A N 1
ATOM 789 C CA . ALA A 1 107 ? -54.795 4.254 63.261 1.00 53.44 107 ALA A CA 1
ATOM 790 C C . ALA A 1 107 ? -54.177 4.686 64.605 1.00 53.44 107 ALA A C 1
ATOM 792 O O . ALA A 1 107 ? -54.186 3.910 65.561 1.00 53.44 107 ALA A O 1
ATOM 793 N N . GLU A 1 108 ? -53.662 5.917 64.705 1.00 52.34 108 GLU A N 1
ATOM 794 C CA . GLU A 1 108 ? -53.085 6.461 65.943 1.00 52.34 108 GLU A CA 1
ATOM 795 C C . GLU A 1 108 ? -54.131 6.875 66.989 1.00 52.34 108 GLU A C 1
ATOM 797 O O . GLU A 1 108 ? -53.801 6.942 68.171 1.00 52.34 108 GLU A O 1
ATOM 802 N N . GLN A 1 109 ? -55.394 7.083 66.599 1.00 54.50 109 GLN A N 1
ATOM 803 C CA . GLN A 1 109 ? -56.441 7.561 67.512 1.00 54.50 109 GLN A CA 1
ATOM 804 C C . GLN A 1 109 ? -57.368 6.465 68.077 1.00 54.50 109 GLN A C 1
ATOM 806 O O . GLN A 1 109 ? -58.117 6.759 69.002 1.00 54.50 109 GLN A O 1
ATOM 811 N N . ASN A 1 110 ? -57.328 5.214 67.585 1.00 55.91 110 ASN A N 1
ATOM 812 C CA . ASN A 1 110 ? -58.380 4.218 67.877 1.00 55.91 110 ASN A CA 1
ATOM 813 C C . ASN A 1 110 ? -57.911 2.757 68.094 1.00 55.91 110 ASN A C 1
ATOM 815 O O . ASN A 1 110 ? -58.526 1.843 67.549 1.00 55.91 110 ASN A O 1
ATOM 819 N N . ILE A 1 111 ? -56.871 2.476 68.897 1.00 54.12 111 ILE A N 1
ATOM 820 C CA . ILE A 1 111 ? -56.589 1.083 69.328 1.00 54.12 111 ILE A CA 1
ATOM 821 C C . ILE A 1 111 ? -56.123 1.025 70.801 1.00 54.12 111 ILE A C 1
ATOM 823 O O . ILE A 1 111 ? -55.139 1.688 71.137 1.00 54.12 111 ILE A O 1
ATOM 827 N N . PRO A 1 112 ? -56.779 0.229 71.679 1.00 55.91 112 PRO A N 1
ATOM 828 C CA . PRO A 1 112 ? -56.355 0.016 73.067 1.00 55.91 112 PRO A CA 1
ATOM 829 C C . PRO A 1 112 ? -55.002 -0.718 73.144 1.00 55.91 112 PRO A C 1
ATOM 831 O O . PRO A 1 112 ? -54.584 -1.385 72.202 1.00 55.91 112 PRO A O 1
ATOM 834 N N . GLU A 1 113 ? -54.314 -0.614 74.282 1.00 56.16 113 GLU A N 1
ATOM 835 C CA . GLU A 1 113 ? -52.924 -1.030 74.581 1.00 56.16 113 GLU A CA 1
ATOM 836 C C . GLU A 1 113 ? -52.520 -2.499 74.276 1.00 56.16 113 GLU A C 1
ATOM 838 O O . GLU A 1 113 ? -51.381 -2.894 74.523 1.00 56.16 113 GLU A O 1
ATOM 843 N N . ALA A 1 114 ? -53.389 -3.309 73.669 1.00 54.81 114 ALA A N 1
ATOM 844 C CA . ALA A 1 114 ? -53.104 -4.672 73.220 1.00 54.81 114 ALA A CA 1
ATOM 845 C C . ALA A 1 114 ? -52.181 -4.778 71.975 1.00 54.81 114 ALA A C 1
ATOM 847 O O . ALA A 1 114 ? -51.710 -5.872 71.675 1.00 54.81 114 ALA A O 1
ATOM 848 N N . ASP A 1 115 ? -51.841 -3.686 71.273 1.00 64.31 115 ASP A N 1
ATOM 849 C CA . ASP A 1 115 ? -51.224 -3.764 69.927 1.00 64.31 115 ASP A CA 1
ATOM 850 C C . ASP A 1 115 ? -49.825 -3.127 69.747 1.00 64.31 115 ASP A C 1
ATOM 852 O O . ASP A 1 115 ? -49.377 -2.854 68.628 1.00 64.31 115 ASP A O 1
ATOM 856 N N . ALA A 1 116 ? -49.064 -2.890 70.819 1.00 73.75 116 ALA A N 1
ATOM 857 C CA . ALA A 1 116 ? -47.645 -2.501 70.700 1.00 73.75 116 ALA A CA 1
ATOM 858 C C . ALA A 1 116 ? -46.740 -3.705 70.347 1.00 73.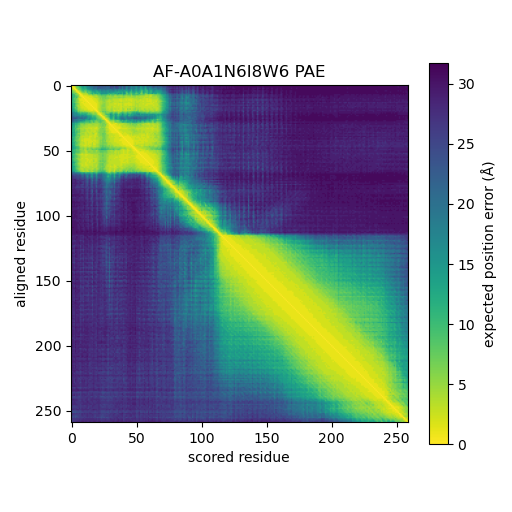75 116 ALA A C 1
ATOM 860 O O . ALA A 1 116 ? -45.779 -3.598 69.576 1.00 73.75 116 ALA A O 1
ATOM 861 N N . ALA A 1 117 ? -47.070 -4.888 70.873 1.00 80.88 117 ALA A N 1
ATOM 862 C CA . ALA A 1 117 ? -46.344 -6.131 70.614 1.00 80.88 117 ALA A CA 1
ATOM 863 C C . ALA A 1 117 ? -46.530 -6.636 69.169 1.00 80.88 117 ALA A C 1
ATOM 865 O O . ALA A 1 117 ? -45.606 -7.185 68.571 1.00 80.88 117 ALA A O 1
ATOM 866 N N . THR A 1 118 ? -47.708 -6.436 68.580 1.00 86.19 118 THR A N 1
ATOM 867 C CA . THR A 1 118 ? -48.008 -6.783 67.181 1.00 86.19 118 THR A CA 1
ATOM 868 C C . THR A 1 118 ? -47.307 -5.824 66.217 1.00 86.19 118 THR A C 1
ATOM 870 O O . THR A 1 118 ? -46.622 -6.276 65.298 1.00 86.19 118 THR A O 1
ATOM 873 N N . ARG A 1 119 ? -47.339 -4.511 66.490 1.00 86.94 119 ARG A N 1
ATOM 874 C CA . ARG A 1 119 ? -46.579 -3.495 65.735 1.00 86.94 119 ARG A CA 1
ATOM 875 C C . ARG A 1 119 ? -45.072 -3.740 65.748 1.00 86.94 119 ARG A C 1
ATOM 877 O O . ARG A 1 119 ? -44.419 -3.631 64.713 1.00 86.94 119 ARG A O 1
ATOM 884 N N . THR A 1 120 ? -44.499 -4.087 66.899 1.00 90.38 120 THR A N 1
ATOM 885 C CA . THR A 1 120 ? -43.063 -4.402 66.985 1.00 90.38 120 THR A CA 1
ATOM 886 C C . THR A 1 120 ? -42.705 -5.679 66.227 1.00 90.38 120 THR A C 1
ATOM 888 O O . THR A 1 120 ? -41.650 -5.718 65.597 1.00 90.38 120 THR A O 1
ATOM 891 N N . LYS A 1 121 ? -43.571 -6.702 66.222 1.00 92.75 121 LYS A N 1
ATOM 892 C CA . LYS A 1 121 ? -43.395 -7.900 65.381 1.00 92.75 121 LYS A CA 1
ATOM 893 C C . LYS A 1 121 ? -43.421 -7.557 63.889 1.00 92.75 121 LYS A C 1
ATOM 895 O O . LYS A 1 121 ? -42.526 -7.997 63.175 1.00 92.75 121 LYS A O 1
ATOM 900 N N . LEU A 1 122 ? -44.373 -6.734 63.448 1.00 94.31 122 LEU A N 1
ATOM 901 C CA . LEU A 1 122 ? -44.498 -6.320 62.047 1.00 94.31 122 LEU A CA 1
ATOM 902 C C . LEU A 1 122 ? -43.281 -5.500 61.587 1.00 94.31 122 LEU A C 1
ATOM 904 O O . LEU A 1 122 ? -42.654 -5.832 60.583 1.00 94.31 122 LEU A O 1
ATOM 908 N N . LYS A 1 123 ? -42.851 -4.511 62.380 1.00 95.19 123 LYS A N 1
ATOM 909 C CA . LYS A 1 123 ? -41.622 -3.747 62.097 1.00 95.19 123 LYS A CA 1
ATOM 910 C C . LYS A 1 123 ? -40.380 -4.640 62.061 1.00 95.19 123 LYS A C 1
ATOM 912 O O . LYS A 1 123 ? -39.500 -4.435 61.234 1.00 95.19 123 LYS A O 1
ATOM 917 N N . LYS A 1 124 ? -40.288 -5.651 62.935 1.00 96.56 124 LYS A N 1
ATOM 918 C CA . LYS A 1 124 ? -39.190 -6.633 62.894 1.00 96.56 124 LYS A CA 1
ATOM 919 C C . LYS A 1 124 ? -39.219 -7.463 61.610 1.00 96.56 124 LYS A C 1
ATOM 921 O O . LYS A 1 124 ? -38.158 -7.669 61.029 1.00 96.56 124 LYS A O 1
ATOM 926 N N . SER A 1 125 ? -40.390 -7.917 61.155 1.00 96.19 125 SER A N 1
ATOM 927 C CA . SER A 1 125 ? -40.494 -8.619 59.869 1.00 96.19 125 SER A CA 1
ATOM 928 C C . SER A 1 125 ? -40.135 -7.720 58.687 1.00 96.19 125 SER A C 1
ATOM 930 O O . SER A 1 125 ? -39.404 -8.167 57.814 1.00 96.19 125 SER A O 1
ATOM 932 N N . GLU A 1 126 ? -40.543 -6.448 58.693 1.00 97.38 126 GLU A N 1
ATOM 933 C CA . GLU A 1 126 ? -40.146 -5.478 57.662 1.00 97.38 126 GLU A CA 1
ATOM 934 C C . GLU A 1 126 ? -38.634 -5.235 57.661 1.00 97.38 126 GLU A C 1
ATOM 936 O O . GLU A 1 126 ? -38.010 -5.271 56.607 1.00 97.38 126 GLU A O 1
ATOM 941 N N . ILE A 1 127 ? -38.013 -5.050 58.832 1.00 97.31 127 ILE A N 1
ATOM 942 C CA . ILE A 1 127 ? -36.553 -4.904 58.947 1.00 97.31 127 ILE A CA 1
ATOM 943 C C . ILE A 1 127 ? -35.841 -6.150 58.413 1.00 97.31 127 ILE A C 1
ATOM 945 O O . ILE A 1 127 ? -34.829 -6.026 57.726 1.00 97.31 127 ILE A O 1
ATOM 949 N N . ASN A 1 128 ? -36.346 -7.345 58.719 1.00 97.25 128 ASN A N 1
ATOM 950 C CA . ASN A 1 128 ? -35.763 -8.588 58.220 1.00 97.25 128 ASN A CA 1
ATOM 951 C C . ASN A 1 128 ? -35.894 -8.703 56.697 1.00 97.25 128 ASN A C 1
ATOM 953 O O . ASN A 1 128 ? -34.933 -9.095 56.041 1.00 97.25 128 ASN A O 1
ATOM 957 N N . GLU A 1 129 ? -37.035 -8.308 56.137 1.00 97.69 129 GLU A N 1
ATOM 958 C CA . GLU A 1 129 ? -37.251 -8.314 54.692 1.00 97.69 129 GLU A CA 1
ATOM 959 C C . GLU A 1 129 ? -36.377 -7.274 53.980 1.00 97.69 129 GLU A C 1
ATOM 961 O O . GLU A 1 129 ? -35.729 -7.588 52.985 1.00 97.69 129 GLU A O 1
ATOM 966 N N . LEU A 1 130 ? -36.252 -6.062 54.528 1.00 97.75 130 LEU A N 1
ATOM 967 C CA . LEU A 1 130 ? -35.339 -5.046 54.002 1.00 97.75 130 LEU A CA 1
ATOM 968 C C . LEU A 1 130 ? -33.881 -5.511 54.061 1.00 97.75 130 LEU A C 1
ATOM 970 O O . LEU A 1 130 ? -33.143 -5.312 53.103 1.00 97.75 130 LEU A O 1
ATOM 974 N N . ARG A 1 131 ? -33.461 -6.175 55.146 1.00 98.00 131 ARG A N 1
ATOM 975 C CA . ARG A 1 131 ? -32.118 -6.772 55.242 1.00 98.00 131 ARG A CA 1
ATOM 976 C C . ARG A 1 131 ? -31.904 -7.860 54.193 1.00 98.00 131 ARG A C 1
ATOM 978 O O . ARG A 1 131 ? -30.827 -7.910 53.606 1.00 98.00 131 ARG A O 1
ATOM 985 N N . ARG A 1 132 ? -32.916 -8.696 53.936 1.00 98.12 132 ARG A N 1
ATOM 986 C CA . ARG A 1 132 ? -32.880 -9.715 52.877 1.00 98.12 132 ARG A CA 1
ATOM 987 C C . ARG A 1 132 ? -32.711 -9.068 51.502 1.00 98.12 132 ARG A C 1
ATOM 989 O O . ARG A 1 132 ? -31.813 -9.461 50.769 1.00 98.12 132 ARG A O 1
ATOM 996 N N . LEU A 1 133 ? -33.513 -8.048 51.191 1.00 98.19 133 LEU A N 1
ATOM 997 C CA . LEU A 1 133 ? -33.439 -7.315 49.923 1.00 98.19 133 LEU A CA 1
ATOM 998 C C . LEU A 1 133 ? -32.105 -6.577 49.747 1.00 98.19 133 LEU A C 1
ATOM 1000 O O . LEU A 1 133 ? -31.573 -6.543 48.643 1.00 98.19 133 LEU A O 1
ATOM 1004 N N . VAL A 1 134 ? -31.541 -5.998 50.813 1.00 98.12 134 VAL A N 1
ATOM 1005 C CA . VAL A 1 134 ? -30.207 -5.374 50.768 1.00 98.12 134 VAL A CA 1
ATOM 1006 C C . VAL A 1 134 ? -29.133 -6.421 50.481 1.00 98.12 134 VAL A C 1
ATOM 1008 O O . VAL A 1 134 ? -28.339 -6.218 49.572 1.00 98.12 134 VAL A O 1
ATOM 1011 N N . ALA A 1 135 ? -29.155 -7.567 51.167 1.00 97.81 135 ALA A N 1
ATOM 1012 C CA . ALA A 1 135 ? -28.199 -8.646 50.916 1.00 97.81 135 ALA A CA 1
ATOM 1013 C C . ALA A 1 135 ? -28.297 -9.201 49.481 1.00 97.81 135 ALA A C 1
ATOM 1015 O O . ALA A 1 135 ? -27.278 -9.490 48.855 1.00 97.81 135 ALA A O 1
ATOM 1016 N N . GLU A 1 136 ? -29.514 -9.316 48.944 1.00 98.25 136 GLU A N 1
ATOM 1017 C CA . GLU A 1 136 ? -29.759 -9.717 47.555 1.00 98.25 136 GLU A CA 1
ATOM 1018 C C . GLU A 1 136 ? -29.158 -8.695 46.577 1.00 98.25 136 GLU A C 1
ATOM 1020 O O . GLU A 1 136 ? -28.341 -9.061 45.731 1.00 98.25 136 GLU A O 1
ATOM 1025 N N . ARG A 1 137 ? -29.434 -7.399 46.769 1.00 98.19 137 ARG A N 1
ATOM 1026 C CA . ARG A 1 137 ? -28.847 -6.323 45.954 1.00 98.19 137 ARG A CA 1
ATOM 1027 C C . ARG A 1 137 ? -27.326 -6.257 46.050 1.00 98.19 137 ARG A C 1
ATOM 1029 O O . ARG A 1 137 ? -26.676 -6.034 45.034 1.00 98.19 137 ARG A O 1
ATOM 1036 N N . ASP A 1 138 ? -26.746 -6.457 47.229 1.00 98.44 138 ASP A N 1
ATOM 1037 C CA . ASP A 1 138 ? -25.290 -6.468 47.405 1.00 98.44 138 ASP A CA 1
ATOM 1038 C C . ASP A 1 138 ? -24.652 -7.635 46.638 1.00 98.44 138 ASP A C 1
ATOM 1040 O O . ASP A 1 138 ? -23.605 -7.473 46.004 1.00 98.44 138 ASP A O 1
ATOM 1044 N N . SER A 1 139 ? -25.314 -8.799 46.619 1.00 98.06 139 SER A N 1
ATOM 1045 C CA . SER A 1 139 ? -24.872 -9.947 45.823 1.00 98.06 139 SER A CA 1
ATOM 1046 C C . SER A 1 139 ? -24.963 -9.681 44.312 1.00 98.06 139 SER A C 1
ATOM 1048 O O . SER A 1 139 ? -24.036 -10.011 43.566 1.00 98.06 139 SER A O 1
ATOM 1050 N N . GLU A 1 140 ? -26.021 -9.003 43.855 1.00 98.38 140 GLU A N 1
ATOM 1051 C CA . GLU A 1 140 ? -26.180 -8.586 42.459 1.00 98.38 140 GLU A CA 1
ATOM 1052 C C . GLU A 1 140 ? -25.130 -7.546 42.054 1.00 98.38 140 GLU A C 1
ATOM 1054 O O . GLU A 1 140 ? -24.503 -7.683 41.003 1.00 98.38 140 GLU A O 1
ATOM 1059 N N . LEU A 1 141 ? -24.887 -6.536 42.896 1.00 98.38 141 LEU A N 1
ATOM 1060 C CA . LEU A 1 141 ? -23.860 -5.519 42.667 1.00 98.38 141 LEU A CA 1
ATOM 1061 C C . LEU A 1 141 ? -22.471 -6.150 42.592 1.00 98.38 141 LEU A C 1
ATOM 1063 O O . LEU A 1 141 ? -21.711 -5.834 41.678 1.00 98.38 141 LEU A O 1
ATOM 1067 N N . SER A 1 142 ? -22.155 -7.091 43.483 1.00 98.44 142 SER A N 1
ATOM 1068 C CA . SER A 1 142 ? -20.905 -7.855 43.421 1.00 98.44 142 SER A CA 1
ATOM 1069 C C . SER A 1 142 ? -20.783 -8.640 42.105 1.00 98.44 142 SER A C 1
ATOM 1071 O O . SER A 1 142 ? -19.740 -8.611 41.442 1.00 98.44 142 SER A O 1
ATOM 1073 N N . SER A 1 143 ? -21.873 -9.270 41.650 1.00 98.50 143 SER A N 1
ATOM 1074 C CA . SER A 1 143 ? -21.916 -9.955 40.353 1.00 98.50 143 SER A CA 1
ATOM 1075 C C . SER A 1 143 ? -21.702 -8.999 39.173 1.00 98.50 143 SER A C 1
ATOM 1077 O O . SER A 1 143 ? -20.960 -9.322 38.247 1.00 98.50 143 SER A O 1
ATOM 1079 N N . ILE A 1 144 ? -22.304 -7.809 39.190 1.00 98.31 144 ILE A N 1
ATOM 1080 C CA . ILE A 1 144 ? -22.139 -6.813 38.122 1.00 98.31 144 ILE A CA 1
ATOM 1081 C C . ILE A 1 144 ? -20.713 -6.259 38.114 1.00 98.31 144 ILE A C 1
ATOM 1083 O O . ILE A 1 144 ? -20.108 -6.180 37.047 1.00 98.31 144 ILE A O 1
ATOM 1087 N N . LEU A 1 145 ? -20.150 -5.935 39.280 1.00 98.50 145 LEU A N 1
ATOM 1088 C CA . LEU A 1 145 ? -18.781 -5.426 39.393 1.00 98.50 145 LEU A CA 1
ATOM 1089 C C . LEU A 1 145 ? -17.751 -6.453 38.908 1.00 98.50 145 LEU A C 1
ATOM 1091 O O . LEU A 1 145 ? -16.821 -6.085 38.195 1.00 98.50 145 LEU A O 1
ATOM 1095 N N . SER A 1 146 ? -17.938 -7.742 39.213 1.00 98.44 146 SER A N 1
ATOM 1096 C CA . SER A 1 146 ? -17.060 -8.793 38.677 1.00 98.44 146 SER A CA 1
ATOM 1097 C C . SER A 1 146 ? -17.163 -8.922 37.152 1.00 98.44 146 SER A C 1
ATOM 1099 O O . SER A 1 146 ? -16.141 -9.026 36.474 1.00 98.44 146 SER A O 1
ATOM 1101 N N . LYS A 1 147 ? -18.374 -8.846 36.581 1.00 98.44 147 LYS A N 1
ATOM 1102 C CA . LYS A 1 147 ? -18.572 -8.847 35.120 1.00 98.44 147 LYS A CA 1
ATOM 1103 C C . LYS A 1 147 ? -17.948 -7.621 34.453 1.00 98.44 147 LYS A C 1
ATOM 1105 O O . LYS A 1 147 ? -17.370 -7.762 33.377 1.00 98.44 147 LYS A O 1
ATOM 1110 N N . LEU A 1 148 ? -18.049 -6.450 35.084 1.00 98.44 148 LEU A N 1
ATOM 1111 C CA . LEU A 1 148 ? -17.436 -5.214 34.602 1.00 98.44 148 LEU A CA 1
ATOM 1112 C C . LEU A 1 148 ? -15.909 -5.339 34.576 1.00 98.44 148 LEU A C 1
ATOM 1114 O O . LEU A 1 148 ? -15.316 -5.116 33.529 1.00 98.44 148 LEU A O 1
ATOM 1118 N N . ALA A 1 149 ? -15.296 -5.817 35.663 1.00 98.50 149 ALA A N 1
ATOM 1119 C CA . ALA A 1 149 ? -13.849 -6.027 35.728 1.00 98.50 149 ALA A CA 1
ATOM 1120 C C . ALA A 1 149 ? -13.339 -6.973 34.623 1.00 98.50 149 ALA A C 1
ATOM 1122 O O . ALA A 1 149 ? -12.346 -6.677 33.961 1.00 98.50 149 ALA A O 1
ATOM 1123 N N . ILE A 1 150 ? -14.055 -8.075 34.362 1.00 98.50 150 ILE A N 1
ATOM 1124 C CA . ILE A 1 150 ? -13.724 -9.005 33.267 1.00 98.50 150 ILE A CA 1
ATOM 1125 C C . ILE A 1 150 ? -13.860 -8.320 31.899 1.00 98.50 150 ILE A C 1
ATOM 1127 O O . ILE A 1 150 ? -13.068 -8.569 30.989 1.00 98.50 150 ILE A O 1
ATOM 1131 N N . SER A 1 151 ? -14.885 -7.485 31.719 1.00 98.06 151 SER A N 1
ATOM 1132 C CA . SER A 1 151 ? -15.086 -6.744 30.472 1.00 98.06 151 SER A CA 1
ATOM 1133 C C . SER A 1 151 ? -13.985 -5.708 30.238 1.00 98.06 151 SER A C 1
ATOM 1135 O O . SER A 1 151 ? -13.517 -5.573 29.108 1.00 98.06 151 SER A O 1
ATOM 1137 N N . ASP A 1 152 ? -13.543 -5.011 31.282 1.00 98.62 152 ASP A N 1
ATOM 1138 C CA . ASP A 1 152 ? -12.462 -4.025 31.204 1.00 98.62 152 ASP A CA 1
ATOM 1139 C C . ASP A 1 152 ? -11.124 -4.694 30.876 1.00 98.62 152 ASP A C 1
ATOM 1141 O O . ASP A 1 152 ? -10.400 -4.238 29.991 1.00 98.62 152 ASP A O 1
ATOM 1145 N N . GLU A 1 153 ? -10.829 -5.837 31.501 1.00 98.56 153 GLU A N 1
ATOM 1146 C CA . GLU A 1 153 ? -9.643 -6.633 31.178 1.00 98.56 153 GLU A CA 1
ATOM 1147 C C . GLU A 1 153 ? -9.651 -7.081 29.708 1.00 98.56 153 GLU A C 1
ATOM 1149 O O . GLU A 1 153 ? -8.650 -6.946 29.000 1.00 98.56 153 GLU A O 1
ATOM 1154 N N . ARG A 1 154 ? -10.803 -7.545 29.205 1.00 98.69 154 ARG A N 1
ATOM 1155 C CA . ARG A 1 154 ? -10.964 -7.908 27.788 1.00 98.69 154 ARG A CA 1
ATOM 1156 C C . ARG A 1 154 ? -10.759 -6.720 26.856 1.00 98.69 154 ARG A C 1
ATOM 1158 O O . ARG A 1 154 ? -10.094 -6.885 25.834 1.00 98.69 154 ARG A O 1
ATOM 1165 N N . SER A 1 155 ? -11.285 -5.545 27.195 1.00 98.38 155 SER A N 1
ATOM 1166 C CA . SER A 1 155 ? -11.082 -4.322 26.409 1.00 98.38 155 SER A CA 1
ATOM 1167 C C . SER A 1 155 ? -9.602 -3.944 26.350 1.00 98.38 155 SER A C 1
ATOM 1169 O O . SER A 1 155 ? -9.069 -3.759 25.258 1.00 98.38 155 SER A O 1
ATOM 1171 N N . CYS A 1 156 ? -8.902 -3.955 27.488 1.00 98.69 156 CYS A N 1
ATOM 1172 C CA . CYS A 1 156 ? -7.459 -3.707 27.549 1.00 98.69 156 CYS A CA 1
ATOM 1173 C C . CYS A 1 156 ? -6.658 -4.689 26.676 1.00 98.69 156 CYS A C 1
ATOM 1175 O O . CYS A 1 156 ? -5.759 -4.275 25.939 1.00 98.69 156 CYS A O 1
ATOM 1177 N N . MET A 1 157 ? -6.992 -5.984 26.718 1.00 98.56 157 MET A N 1
ATOM 1178 C CA . MET A 1 157 ? -6.342 -6.994 25.872 1.00 98.56 157 MET A CA 1
ATOM 1179 C C . MET A 1 157 ? -6.589 -6.750 24.379 1.00 98.56 157 MET A C 1
ATOM 1181 O O . MET A 1 157 ? -5.660 -6.854 23.576 1.00 98.56 157 MET A O 1
ATOM 1185 N N . LEU A 1 158 ? -7.824 -6.418 23.994 1.00 98.62 158 LEU A N 1
ATOM 1186 C CA . LEU A 1 158 ? -8.172 -6.136 22.601 1.00 98.62 158 LEU A CA 1
ATOM 1187 C C . LEU A 1 158 ? -7.486 -4.868 22.090 1.00 98.62 158 LEU A C 1
ATOM 1189 O O . LEU A 1 158 ? -6.971 -4.866 20.976 1.00 98.62 158 LEU A O 1
ATOM 1193 N N . GLU A 1 159 ? -7.411 -3.815 22.901 1.00 98.69 159 GLU A N 1
ATOM 1194 C CA . GLU A 1 159 ? -6.692 -2.588 22.549 1.00 98.69 159 GLU A CA 1
ATOM 1195 C C . GLU A 1 159 ? -5.191 -2.825 22.359 1.00 98.69 159 GLU A C 1
ATOM 1197 O O . GLU A 1 159 ? -4.591 -2.284 21.426 1.00 98.69 159 GLU A O 1
ATOM 1202 N N . ALA A 1 160 ? -4.574 -3.644 23.214 1.00 98.56 160 ALA A N 1
ATOM 1203 C CA . ALA A 1 160 ? -3.179 -4.038 23.048 1.00 98.56 160 ALA A CA 1
ATOM 1204 C C . ALA A 1 160 ? -2.981 -4.828 21.744 1.00 98.56 160 ALA A C 1
ATOM 1206 O O . ALA A 1 160 ? -2.093 -4.503 20.954 1.00 98.56 160 ALA A O 1
ATOM 1207 N N . ALA A 1 161 ? -3.859 -5.797 21.470 1.00 98.56 161 ALA A N 1
ATOM 1208 C CA . ALA A 1 161 ? -3.815 -6.584 20.243 1.00 98.56 161 ALA A CA 1
ATOM 1209 C C . ALA A 1 161 ? -4.012 -5.724 18.982 1.00 98.56 161 ALA A C 1
ATOM 1211 O O . ALA A 1 161 ? -3.321 -5.946 17.988 1.00 98.56 161 ALA A O 1
ATOM 1212 N N . LEU A 1 162 ? -4.908 -4.731 19.015 1.00 98.69 162 LEU A N 1
ATOM 1213 C CA . LEU A 1 162 ? -5.104 -3.780 17.917 1.00 98.69 162 LEU A CA 1
ATOM 1214 C C . LEU A 1 162 ? -3.841 -2.955 17.664 1.00 98.69 162 LEU A C 1
ATOM 1216 O O . LEU A 1 162 ? -3.368 -2.911 16.532 1.00 98.69 162 LEU A O 1
ATOM 1220 N N . LYS A 1 163 ? -3.230 -2.398 18.715 1.00 98.75 163 LYS A N 1
ATOM 1221 C CA . LYS A 1 163 ? -1.964 -1.655 18.596 1.00 98.75 163 LYS A CA 1
ATOM 1222 C C . LYS A 1 163 ? -0.845 -2.518 18.012 1.00 98.75 163 LYS A C 1
ATOM 1224 O O . LYS A 1 163 ? -0.044 -2.031 17.215 1.00 98.75 163 LYS A O 1
ATOM 1229 N N . ASP A 1 164 ? -0.782 -3.795 18.376 1.00 98.62 164 ASP A N 1
ATOM 1230 C CA . ASP A 1 164 ? 0.195 -4.723 17.808 1.00 98.62 164 ASP A CA 1
ATOM 1231 C C . ASP A 1 164 ? -0.090 -5.051 16.339 1.00 98.62 164 ASP A C 1
ATOM 1233 O O . ASP A 1 164 ? 0.843 -5.104 15.534 1.00 98.62 164 ASP A O 1
ATOM 1237 N N . ARG A 1 165 ? -1.361 -5.223 15.954 1.00 98.50 165 ARG A N 1
ATOM 1238 C CA . ARG A 1 165 ? -1.751 -5.383 14.544 1.00 98.50 165 ARG A CA 1
ATOM 1239 C C . ARG A 1 165 ? -1.425 -4.137 13.722 1.00 98.50 165 ARG A C 1
ATOM 1241 O O . ARG A 1 165 ? -0.871 -4.284 12.636 1.00 98.50 165 ARG A O 1
ATOM 1248 N N . ASP A 1 166 ? -1.673 -2.940 14.243 1.00 98.75 166 ASP A N 1
ATOM 1249 C CA . ASP A 1 166 ? -1.347 -1.680 13.565 1.00 98.75 166 ASP A CA 1
ATOM 1250 C C . ASP A 1 166 ? 0.158 -1.545 13.315 1.00 98.75 166 ASP A C 1
ATOM 1252 O O . ASP A 1 166 ? 0.583 -1.187 12.214 1.00 98.75 166 ASP A O 1
ATOM 1256 N N . ARG A 1 167 ? 0.990 -1.910 14.300 1.00 98.69 167 ARG A N 1
ATOM 1257 C CA . ARG A 1 167 ? 2.453 -1.957 14.133 1.00 98.69 167 ARG A CA 1
ATOM 1258 C C . ARG A 1 167 ? 2.868 -2.948 13.048 1.00 98.69 167 ARG A C 1
ATOM 1260 O O . ARG A 1 167 ? 3.727 -2.628 12.229 1.00 98.69 167 ARG A O 1
ATOM 1267 N N . GLN A 1 168 ? 2.261 -4.135 13.023 1.00 98.62 168 GLN A N 1
ATOM 1268 C CA . GLN A 1 168 ? 2.548 -5.153 12.008 1.00 98.62 168 GLN A CA 1
ATOM 1269 C C . GLN A 1 168 ? 2.134 -4.696 10.605 1.00 98.62 168 GLN A C 1
ATOM 1271 O O . GLN A 1 168 ? 2.894 -4.881 9.657 1.00 98.62 168 GLN A O 1
ATOM 1276 N N . LEU A 1 169 ? 0.971 -4.055 10.468 1.00 98.69 169 LEU A N 1
ATOM 1277 C CA . LEU A 1 169 ? 0.512 -3.487 9.201 1.00 98.69 169 LEU A CA 1
ATOM 1278 C C . LEU A 1 169 ? 1.433 -2.362 8.724 1.00 98.69 169 LEU A C 1
ATOM 1280 O O . LEU A 1 169 ? 1.820 -2.353 7.557 1.00 98.69 169 LEU A O 1
ATOM 1284 N N . ALA A 1 170 ? 1.837 -1.453 9.614 1.00 98.62 170 ALA A N 1
ATOM 1285 C CA . ALA A 1 170 ? 2.778 -0.387 9.281 1.00 98.62 170 ALA A CA 1
ATOM 1286 C C . ALA A 1 170 ? 4.129 -0.948 8.801 1.00 98.62 170 ALA A C 1
ATOM 1288 O O . ALA A 1 170 ? 4.659 -0.493 7.785 1.00 98.62 170 ALA A O 1
ATOM 1289 N N . ALA A 1 171 ? 4.650 -1.976 9.480 1.00 98.56 171 ALA A N 1
ATOM 1290 C CA . ALA A 1 171 ? 5.875 -2.659 9.075 1.00 98.56 171 ALA A CA 1
ATOM 1291 C C . ALA A 1 171 ? 5.730 -3.310 7.687 1.00 98.56 171 ALA A C 1
ATOM 1293 O O . ALA A 1 171 ? 6.538 -3.032 6.801 1.00 98.56 171 ALA A O 1
ATOM 1294 N N . ALA A 1 172 ? 4.662 -4.080 7.458 1.00 98.56 172 ALA A N 1
ATOM 1295 C CA . ALA A 1 172 ? 4.410 -4.744 6.178 1.00 98.56 172 ALA A CA 1
ATOM 1296 C C . ALA A 1 172 ? 4.240 -3.750 5.014 1.00 98.56 172 ALA A C 1
ATOM 1298 O O . ALA A 1 172 ? 4.753 -3.975 3.918 1.00 98.56 172 ALA A O 1
ATOM 1299 N N . VAL A 1 173 ? 3.558 -2.621 5.242 1.00 98.75 173 VAL A N 1
ATOM 1300 C CA . VAL A 1 173 ? 3.433 -1.547 4.243 1.00 98.75 173 VAL A CA 1
ATOM 1301 C C . VAL A 1 173 ? 4.799 -0.939 3.933 1.00 98.75 173 VAL A C 1
ATOM 1303 O O . VAL A 1 173 ? 5.132 -0.772 2.760 1.00 98.75 173 VAL A O 1
ATOM 1306 N N . SER A 1 174 ? 5.611 -0.659 4.956 1.00 98.62 174 SER A N 1
ATOM 1307 C CA . SER A 1 174 ? 6.951 -0.096 4.759 1.00 98.62 174 SER A CA 1
ATOM 1308 C C . SER A 1 174 ? 7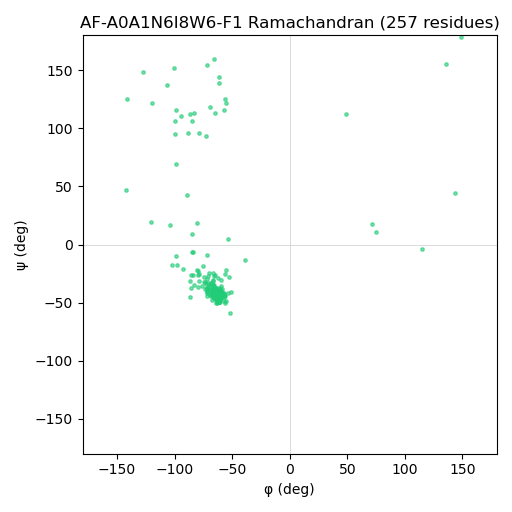.873 -1.035 3.972 1.00 98.62 174 SER A C 1
ATOM 1310 O O . SER A 1 174 ? 8.588 -0.583 3.076 1.00 98.62 174 SER A O 1
ATOM 1312 N N . GLU A 1 175 ? 7.801 -2.341 4.239 1.00 98.62 175 GLU A N 1
ATOM 1313 C CA . GLU A 1 175 ? 8.564 -3.370 3.534 1.00 98.62 175 GLU A CA 1
ATOM 1314 C C . GLU A 1 175 ? 8.108 -3.490 2.079 1.00 98.62 175 GLU A C 1
ATOM 1316 O O . GLU A 1 175 ? 8.930 -3.431 1.163 1.00 98.62 175 GLU A O 1
ATOM 1321 N N . ARG A 1 176 ? 6.793 -3.560 1.842 1.00 98.56 176 ARG A N 1
ATOM 1322 C CA . ARG A 1 176 ? 6.222 -3.569 0.490 1.00 98.56 176 ARG A CA 1
ATOM 1323 C C . ARG A 1 176 ? 6.670 -2.346 -0.308 1.00 98.56 176 ARG A C 1
ATOM 1325 O O . ARG A 1 176 ? 7.040 -2.481 -1.473 1.00 98.56 176 ARG A O 1
ATOM 1332 N N . ASP A 1 177 ? 6.645 -1.162 0.294 1.00 98.62 177 ASP A N 1
ATOM 1333 C CA . ASP A 1 177 ? 7.040 0.074 -0.379 1.00 98.62 177 ASP A CA 1
ATOM 1334 C C . ASP A 1 177 ? 8.552 0.113 -0.654 1.00 98.62 177 ASP A C 1
ATOM 1336 O O . ASP A 1 177 ? 8.972 0.591 -1.708 1.00 98.62 177 ASP A O 1
ATOM 1340 N N . ALA A 1 178 ? 9.381 -0.424 0.246 1.00 98.50 178 ALA A N 1
ATOM 1341 C CA . ALA A 1 178 ? 10.812 -0.593 0.002 1.00 98.50 178 ALA A CA 1
ATOM 1342 C C . ALA A 1 178 ? 11.066 -1.542 -1.178 1.00 98.50 178 ALA A C 1
ATOM 1344 O O . ALA A 1 178 ? 11.768 -1.177 -2.122 1.00 98.50 178 ALA A O 1
ATOM 1345 N N . ILE A 1 179 ? 10.426 -2.714 -1.176 1.00 98.50 179 ILE A N 1
ATOM 1346 C CA . ILE A 1 179 ? 10.509 -3.698 -2.258 1.00 98.50 179 ILE A CA 1
ATOM 1347 C C . ILE A 1 179 ? 10.068 -3.071 -3.585 1.00 98.50 179 ILE A C 1
ATOM 1349 O O . ILE A 1 179 ? 10.795 -3.149 -4.577 1.00 98.50 179 ILE A O 1
ATOM 1353 N N . ARG A 1 180 ? 8.923 -2.381 -3.606 1.00 98.62 180 ARG A N 1
ATOM 1354 C CA . ARG A 1 180 ? 8.408 -1.697 -4.797 1.00 98.62 180 ARG A CA 1
ATOM 1355 C C . ARG A 1 180 ? 9.421 -0.706 -5.369 1.00 98.62 180 ARG A C 1
ATOM 1357 O O . ARG A 1 180 ? 9.713 -0.784 -6.558 1.00 98.62 180 ARG A O 1
ATOM 1364 N N . ARG A 1 181 ? 10.010 0.161 -4.535 1.00 98.56 181 ARG A N 1
ATOM 1365 C CA . ARG A 1 181 ? 11.043 1.115 -4.979 1.00 98.56 181 ARG A CA 1
ATOM 1366 C C . ARG A 1 181 ? 12.247 0.397 -5.585 1.00 98.56 181 ARG A C 1
ATOM 1368 O O . ARG A 1 181 ? 12.754 0.835 -6.609 1.00 98.56 181 ARG A O 1
ATOM 1375 N N . THR A 1 182 ? 12.691 -0.717 -4.993 1.00 98.50 182 THR A N 1
ATOM 1376 C CA . THR A 1 182 ? 13.814 -1.487 -5.557 1.00 98.50 182 THR A CA 1
ATOM 1377 C C . THR A 1 182 ? 13.488 -2.131 -6.902 1.00 98.50 182 THR A C 1
ATOM 1379 O O . THR A 1 182 ? 14.361 -2.220 -7.760 1.00 98.50 182 THR A O 1
ATOM 1382 N N . TYR A 1 183 ? 12.248 -2.576 -7.115 1.00 98.19 183 TYR A N 1
ATOM 1383 C CA . TYR A 1 183 ? 11.830 -3.097 -8.415 1.00 98.19 183 TYR A CA 1
ATOM 1384 C C . TYR A 1 183 ? 11.688 -1.987 -9.452 1.00 98.19 183 TYR A C 1
ATOM 1386 O O . TYR A 1 183 ? 12.145 -2.162 -10.576 1.00 98.19 183 TYR A O 1
ATOM 1394 N N . GLU A 1 184 ? 11.117 -0.841 -9.082 1.00 98.50 184 GLU A N 1
ATOM 1395 C CA . GLU A 1 184 ? 10.998 0.319 -9.971 1.00 98.50 184 GLU A CA 1
ATOM 1396 C C . GLU A 1 184 ? 12.380 0.806 -10.433 1.00 98.50 184 GLU A C 1
ATOM 1398 O O . GLU A 1 184 ? 12.580 1.040 -11.624 1.00 98.50 184 GLU A O 1
ATOM 1403 N N . THR A 1 185 ? 13.368 0.879 -9.535 1.00 98.44 185 THR A N 1
ATOM 1404 C CA . THR A 1 185 ? 14.735 1.270 -9.916 1.00 98.44 185 THR A CA 1
ATOM 1405 C C . THR A 1 185 ? 15.420 0.234 -10.801 1.00 98.44 185 THR A C 1
ATOM 1407 O O . THR A 1 185 ? 16.065 0.613 -11.778 1.00 98.44 185 THR A O 1
ATOM 1410 N N . LYS A 1 186 ? 15.266 -1.066 -10.511 1.00 98.44 186 LYS A N 1
ATOM 1411 C CA . LYS A 1 186 ? 15.798 -2.144 -11.364 1.00 98.44 186 LYS A CA 1
ATOM 1412 C C . LYS A 1 186 ? 15.175 -2.123 -12.756 1.00 98.44 186 LYS A C 1
ATOM 1414 O O . LYS A 1 186 ? 15.908 -2.176 -13.737 1.00 98.44 186 LYS A O 1
ATOM 1419 N N . LEU A 1 187 ? 13.854 -1.978 -12.840 1.00 98.50 187 LEU A N 1
ATOM 1420 C CA . LEU A 1 187 ? 13.131 -1.919 -14.107 1.00 98.50 187 LEU A CA 1
ATOM 1421 C C . LEU A 1 187 ? 13.590 -0.727 -14.952 1.00 98.50 187 LEU A C 1
ATOM 1423 O O . LEU A 1 187 ? 13.857 -0.885 -16.140 1.00 98.50 187 LEU A O 1
ATOM 1427 N N . LEU A 1 188 ? 13.727 0.455 -14.345 1.00 98.50 188 LEU A N 1
ATOM 1428 C CA . LEU A 1 188 ? 14.243 1.634 -15.042 1.00 98.50 188 LEU A CA 1
ATOM 1429 C C . LEU A 1 188 ? 15.686 1.425 -15.516 1.00 98.50 188 LEU A C 1
ATOM 1431 O O . LEU A 1 188 ? 16.009 1.773 -16.648 1.00 98.50 188 LEU A O 1
ATOM 1435 N N . ALA A 1 189 ? 16.548 0.828 -14.690 1.00 98.31 189 ALA A N 1
ATOM 1436 C CA . ALA A 1 189 ? 17.926 0.536 -15.077 1.00 98.31 189 ALA A CA 1
ATOM 1437 C C . ALA A 1 189 ? 18.002 -0.454 -16.253 1.00 98.31 189 ALA A C 1
ATOM 1439 O O . ALA A 1 189 ? 18.794 -0.257 -17.172 1.00 98.31 189 ALA A O 1
ATOM 1440 N N . GLU A 1 190 ? 17.167 -1.494 -16.257 1.00 98.38 190 GLU A N 1
ATOM 1441 C CA . GLU A 1 190 ? 17.065 -2.441 -17.372 1.00 98.38 190 GLU A CA 1
ATOM 1442 C C . GLU A 1 190 ? 16.544 -1.766 -18.643 1.00 98.38 190 GLU A C 1
ATOM 1444 O O . GLU A 1 190 ? 17.136 -1.932 -19.706 1.00 98.38 190 GLU A O 1
ATOM 1449 N N . GLN A 1 191 ? 15.496 -0.943 -18.541 1.00 98.31 191 GLN A N 1
ATOM 1450 C CA . GLN A 1 191 ? 14.967 -0.182 -19.677 1.00 98.31 191 GLN A CA 1
ATOM 1451 C C . GLN A 1 191 ? 16.019 0.741 -20.298 1.00 98.31 191 GLN A C 1
ATOM 1453 O O . GLN A 1 191 ? 16.118 0.812 -21.524 1.00 98.31 191 GLN A O 1
ATOM 1458 N N . MET A 1 192 ? 16.814 1.427 -19.473 1.00 98.38 192 MET A N 1
ATOM 1459 C CA . MET A 1 192 ? 17.900 2.276 -19.967 1.00 98.38 192 MET A CA 1
ATOM 1460 C C . MET A 1 192 ? 18.966 1.450 -20.689 1.00 98.38 192 MET A C 1
ATOM 1462 O O . MET A 1 192 ? 19.320 1.796 -21.812 1.00 98.38 192 MET A O 1
ATOM 1466 N N . ARG A 1 193 ? 19.387 0.310 -20.123 1.00 98.56 193 ARG A N 1
ATOM 1467 C CA . ARG A 1 193 ? 20.352 -0.596 -20.773 1.00 98.56 193 ARG A CA 1
ATOM 1468 C C . ARG A 1 193 ? 19.852 -1.110 -22.119 1.00 98.56 193 ARG A C 1
ATOM 1470 O O . ARG A 1 193 ? 20.596 -1.082 -23.092 1.00 98.56 193 ARG A O 1
ATOM 1477 N N . PHE A 1 194 ? 18.596 -1.548 -22.199 1.00 98.44 194 PHE A N 1
ATOM 1478 C CA . PHE A 1 194 ? 18.015 -2.001 -23.466 1.00 98.44 194 PHE A CA 1
ATOM 1479 C C . PHE A 1 194 ? 17.955 -0.876 -24.499 1.00 98.44 194 PHE A C 1
ATOM 1481 O O . PHE A 1 194 ? 18.232 -1.098 -25.676 1.00 98.44 194 PHE A O 1
ATOM 1488 N N . ARG A 1 195 ? 17.612 0.345 -24.073 1.00 98.50 195 ARG A N 1
ATOM 1489 C CA . ARG A 1 195 ? 17.590 1.508 -24.962 1.00 98.50 195 ARG A CA 1
ATOM 1490 C C . ARG A 1 195 ? 18.984 1.851 -25.481 1.00 98.50 195 ARG A C 1
ATOM 1492 O O . ARG A 1 195 ? 19.117 2.149 -26.662 1.00 98.50 195 ARG A O 1
ATOM 1499 N N . GLU A 1 196 ? 19.996 1.813 -24.621 1.00 98.50 196 GLU A N 1
ATOM 1500 C CA . GLU A 1 196 ? 21.396 2.029 -25.001 1.00 98.50 196 GLU A CA 1
ATOM 1501 C C . GLU A 1 196 ? 21.858 0.975 -26.009 1.00 98.50 196 GLU A C 1
ATOM 1503 O O . GLU A 1 196 ? 22.326 1.335 -27.085 1.00 98.50 196 GLU A O 1
ATOM 1508 N N . GLN A 1 197 ? 21.616 -0.308 -25.724 1.00 98.56 197 GLN A N 1
ATOM 1509 C CA . GLN A 1 197 ? 21.942 -1.410 -26.635 1.00 98.56 197 GLN A CA 1
ATOM 1510 C C . GLN A 1 197 ? 21.278 -1.240 -28.004 1.00 98.56 197 GLN A C 1
ATOM 1512 O O . GLN A 1 197 ? 21.939 -1.367 -29.031 1.00 98.56 197 GLN A O 1
ATOM 1517 N N . LEU A 1 198 ? 19.992 -0.880 -28.035 1.00 98.56 198 LEU A N 1
ATOM 1518 C CA . LEU A 1 198 ? 19.277 -0.645 -29.287 1.00 98.56 198 LEU A CA 1
ATOM 1519 C C . LEU A 1 198 ? 19.876 0.524 -30.083 1.00 98.56 198 LEU A C 1
ATOM 1521 O O . LEU A 1 198 ? 19.957 0.460 -31.308 1.00 98.56 198 LEU A O 1
ATOM 1525 N N . LEU A 1 199 ? 20.283 1.602 -29.408 1.00 98.62 199 LEU A N 1
ATOM 1526 C CA . LEU A 1 199 ? 20.923 2.742 -30.064 1.00 98.62 199 LEU A CA 1
ATOM 1527 C C . LEU A 1 199 ? 22.302 2.369 -30.616 1.00 98.62 199 LEU A C 1
ATOM 1529 O O . LEU A 1 199 ? 22.617 2.746 -31.743 1.00 98.62 199 LEU A O 1
ATOM 1533 N N . GLU A 1 200 ? 23.097 1.607 -29.867 1.00 98.62 200 GLU A N 1
ATOM 1534 C CA . GLU A 1 200 ? 24.386 1.095 -30.339 1.00 98.62 200 GLU A CA 1
ATOM 1535 C C . GLU A 1 200 ? 24.221 0.198 -31.568 1.00 98.62 200 GLU A C 1
ATOM 1537 O O . GLU A 1 200 ? 24.940 0.364 -32.553 1.00 98.62 200 GLU A O 1
ATOM 1542 N N . GLU A 1 201 ? 23.247 -0.712 -31.555 1.00 98.56 201 GLU A N 1
ATOM 1543 C CA . GLU A 1 201 ? 22.926 -1.546 -32.714 1.00 98.56 201 GLU A CA 1
ATOM 1544 C C . GLU A 1 201 ? 22.497 -0.697 -33.915 1.00 98.56 201 GLU A C 1
ATOM 1546 O O . GLU A 1 201 ? 22.999 -0.899 -35.019 1.00 98.56 201 GLU A O 1
ATOM 1551 N N . GLN A 1 202 ? 21.632 0.302 -33.715 1.00 98.50 202 GLN A N 1
ATOM 1552 C CA . GLN A 1 202 ? 21.224 1.218 -34.786 1.00 98.50 202 GLN A CA 1
ATOM 1553 C C . GLN A 1 202 ? 22.400 1.993 -35.384 1.00 98.50 202 GLN A C 1
ATOM 1555 O O . GLN A 1 202 ? 22.440 2.185 -36.601 1.00 98.50 202 GLN A O 1
ATOM 1560 N N . ILE A 1 203 ? 23.342 2.449 -34.554 1.00 98.38 203 ILE A N 1
ATOM 1561 C CA . ILE A 1 203 ? 24.554 3.132 -35.017 1.00 98.38 203 ILE A CA 1
ATOM 1562 C C . ILE A 1 203 ? 25.394 2.169 -35.857 1.00 98.38 203 ILE A C 1
ATOM 1564 O O . ILE A 1 203 ? 25.691 2.490 -37.006 1.00 98.38 203 ILE A O 1
ATOM 1568 N N . ARG A 1 204 ? 25.669 0.959 -35.350 1.00 98.62 204 ARG A N 1
ATOM 1569 C CA . ARG A 1 204 ? 26.439 -0.063 -36.079 1.00 98.62 204 ARG A CA 1
ATOM 1570 C C . ARG A 1 204 ? 25.809 -0.411 -37.424 1.00 98.62 204 ARG A C 1
ATOM 1572 O O . ARG A 1 204 ? 26.509 -0.474 -38.430 1.00 98.62 204 ARG A O 1
ATOM 1579 N N . PHE A 1 205 ? 24.489 -0.597 -37.473 1.00 98.50 205 PHE A N 1
ATOM 1580 C CA . PHE A 1 205 ? 23.792 -0.880 -38.730 1.00 98.50 205 PHE A CA 1
ATOM 1581 C C . PHE A 1 205 ? 23.896 0.277 -39.727 1.00 98.50 205 PHE A C 1
ATOM 1583 O O . PHE A 1 205 ? 24.054 0.045 -40.925 1.00 98.50 205 PHE A O 1
ATOM 1590 N N . ARG A 1 206 ? 23.819 1.528 -39.258 1.00 98.56 206 ARG A N 1
ATOM 1591 C CA . ARG A 1 206 ? 23.994 2.701 -40.125 1.00 98.56 206 ARG A CA 1
ATOM 1592 C C . ARG A 1 206 ? 25.417 2.811 -40.652 1.00 98.56 206 ARG A C 1
ATOM 1594 O O . ARG A 1 206 ? 25.581 3.107 -41.829 1.00 98.56 206 ARG A O 1
ATOM 1601 N N . GLU A 1 207 ? 26.417 2.566 -39.814 1.00 98.56 207 GLU A N 1
ATOM 1602 C CA . GLU A 1 207 ? 27.826 2.565 -40.219 1.00 98.56 207 GLU A CA 1
ATOM 1603 C C . GLU A 1 207 ? 28.083 1.511 -41.298 1.00 98.56 207 GLU A C 1
ATOM 1605 O O . GLU A 1 207 ? 28.578 1.852 -42.368 1.00 98.56 207 GLU A O 1
ATOM 1610 N N . GLN A 1 208 ? 27.623 0.275 -41.087 1.00 98.56 208 GLN A N 1
ATOM 1611 C CA . GLN A 1 208 ? 27.720 -0.795 -42.086 1.00 98.56 208 GLN A CA 1
ATOM 1612 C C . GLN A 1 208 ? 27.033 -0.423 -43.405 1.00 98.56 208 GLN A C 1
ATOM 1614 O O . GLN A 1 208 ? 27.575 -0.654 -44.484 1.00 98.56 208 GLN A O 1
ATOM 1619 N N . LEU A 1 209 ? 25.845 0.187 -43.338 1.00 98.50 209 LEU A N 1
ATOM 1620 C CA . LEU A 1 209 ? 25.133 0.624 -44.536 1.00 98.50 209 LEU A CA 1
ATOM 1621 C C . LEU A 1 209 ? 25.907 1.715 -45.290 1.00 98.50 209 LEU A C 1
ATOM 1623 O O . LEU A 1 209 ? 25.968 1.681 -46.518 1.00 98.50 209 LEU A O 1
ATOM 1627 N N . LEU A 1 210 ? 26.494 2.677 -44.574 1.00 98.62 210 LEU A N 1
ATOM 1628 C CA . LEU A 1 210 ? 27.312 3.734 -45.169 1.00 98.62 210 LEU A CA 1
ATOM 1629 C C . LEU A 1 210 ? 28.583 3.166 -45.805 1.00 98.62 210 LEU A C 1
ATOM 1631 O O . LEU A 1 210 ? 28.936 3.565 -46.914 1.00 98.62 210 LEU A O 1
ATOM 1635 N N . GLU A 1 211 ? 29.245 2.213 -45.153 1.00 98.50 211 GLU A N 1
ATOM 1636 C CA . GLU A 1 211 ? 30.413 1.523 -45.704 1.00 98.50 211 GLU A CA 1
ATOM 1637 C C . GLU A 1 211 ? 30.071 0.783 -47.001 1.00 98.50 211 GLU A C 1
ATOM 1639 O O . GLU A 1 211 ? 30.770 0.944 -48.005 1.00 98.50 211 GLU A O 1
ATOM 1644 N N . GLU A 1 212 ? 28.962 0.041 -47.028 1.00 98.31 212 GLU A N 1
ATOM 1645 C CA . GLU A 1 212 ? 28.499 -0.652 -48.234 1.00 98.31 212 GLU A CA 1
ATOM 1646 C C . GLU A 1 212 ? 28.088 0.324 -49.349 1.00 98.31 212 GLU A C 1
ATOM 1648 O O . GLU A 1 212 ? 28.362 0.076 -50.529 1.00 98.31 212 GLU A O 1
ATOM 1653 N N . GLN A 1 213 ? 27.509 1.481 -49.009 1.00 98.44 213 GLN A N 1
ATOM 1654 C CA . GLN A 1 213 ? 27.241 2.552 -49.977 1.00 98.44 213 GLN A CA 1
ATOM 1655 C C . GLN A 1 213 ? 28.534 3.131 -50.563 1.00 98.44 213 GLN A C 1
ATOM 1657 O O . GLN A 1 213 ? 28.655 3.262 -51.784 1.00 98.44 213 GLN A O 1
ATOM 1662 N N . ILE A 1 214 ? 29.523 3.453 -49.726 1.00 98.44 214 ILE A N 1
ATOM 1663 C CA . ILE A 1 214 ? 30.830 3.961 -50.170 1.00 98.44 214 ILE A CA 1
ATOM 1664 C C . ILE A 1 214 ? 31.524 2.922 -51.057 1.00 98.44 214 ILE A C 1
ATOM 1666 O O . ILE A 1 214 ? 32.057 3.248 -52.119 1.00 98.44 214 ILE A O 1
ATOM 1670 N N . ARG A 1 215 ? 31.473 1.647 -50.668 1.00 98.62 215 ARG A N 1
ATOM 1671 C CA . ARG A 1 215 ? 32.037 0.543 -51.444 1.00 98.62 215 ARG A CA 1
ATOM 1672 C C . ARG A 1 215 ? 31.366 0.403 -52.809 1.00 98.62 215 ARG A C 1
ATOM 1674 O O . ARG A 1 215 ? 32.063 0.337 -53.820 1.00 98.62 215 ARG A O 1
ATOM 1681 N N . SER A 1 216 ? 30.036 0.398 -52.845 1.00 97.88 216 SER A N 1
ATOM 1682 C CA . SER A 1 216 ? 29.257 0.251 -54.081 1.00 97.88 216 SER A CA 1
ATOM 1683 C C . SER A 1 216 ? 29.451 1.440 -55.023 1.00 97.88 216 SER A C 1
ATOM 1685 O O . SER A 1 216 ? 29.637 1.260 -56.224 1.00 97.88 216 SER A O 1
ATOM 1687 N N . THR A 1 217 ? 29.468 2.664 -54.489 1.00 98.44 217 THR A N 1
ATOM 1688 C CA . THR A 1 217 ? 29.716 3.880 -55.284 1.00 98.44 217 THR A CA 1
ATOM 1689 C C . THR A 1 217 ? 31.128 3.908 -55.861 1.00 98.44 217 THR A C 1
ATOM 1691 O O . THR A 1 217 ? 31.296 4.284 -57.020 1.00 98.44 217 THR A O 1
ATOM 1694 N N . LYS A 1 218 ? 32.132 3.446 -55.105 1.00 98.31 218 LYS A N 1
ATOM 1695 C CA . LYS A 1 218 ? 33.503 3.276 -55.603 1.00 98.31 218 LYS A CA 1
ATOM 1696 C C . LYS A 1 218 ? 33.583 2.236 -56.722 1.00 98.31 218 LYS A C 1
ATOM 1698 O O . LYS A 1 218 ? 34.191 2.497 -57.752 1.00 98.31 218 LYS A O 1
ATOM 1703 N N . GLN A 1 219 ? 32.947 1.079 -56.557 1.00 98.12 219 GLN A N 1
ATOM 1704 C CA . GLN A 1 219 ? 32.916 0.056 -57.608 1.00 98.12 219 GLN A CA 1
ATOM 1705 C C . GLN A 1 219 ? 32.226 0.562 -58.879 1.00 98.12 219 GLN A C 1
ATOM 1707 O O . GLN A 1 219 ? 32.689 0.293 -59.986 1.00 98.12 219 GLN A O 1
ATOM 1712 N N . LEU A 1 220 ? 31.138 1.319 -58.726 1.00 98.12 220 LEU A N 1
ATOM 1713 C CA . LEU A 1 220 ? 30.410 1.903 -59.845 1.00 98.12 220 LEU A CA 1
ATOM 1714 C C . LEU A 1 220 ? 31.240 2.970 -60.566 1.00 98.12 220 LEU A C 1
ATOM 1716 O O . LEU A 1 220 ? 31.281 2.962 -61.794 1.00 98.12 220 LEU A O 1
ATOM 1720 N N . SER A 1 221 ? 31.935 3.847 -59.837 1.00 98.06 221 SER A N 1
ATOM 1721 C CA . SER A 1 221 ? 32.814 4.842 -60.457 1.00 98.06 221 SER A CA 1
ATOM 1722 C C . SER A 1 221 ? 33.998 4.182 -61.166 1.00 98.06 221 SER A C 1
ATOM 1724 O O . SER A 1 221 ? 34.282 4.523 -62.311 1.00 98.06 221 SER A O 1
ATOM 1726 N N . GLU A 1 222 ? 34.632 3.174 -60.562 1.00 98.06 222 GLU A N 1
ATOM 1727 C CA . GLU A 1 222 ? 35.693 2.385 -61.201 1.00 98.06 222 GLU A CA 1
ATOM 1728 C C . GLU A 1 222 ? 35.204 1.688 -62.479 1.00 98.06 222 GLU A C 1
ATOM 1730 O O . GLU A 1 222 ? 35.885 1.736 -63.503 1.00 98.06 222 GLU A O 1
ATOM 1735 N N . ALA A 1 223 ? 34.016 1.079 -62.458 1.00 97.38 223 ALA A N 1
ATOM 1736 C CA . ALA A 1 223 ? 33.420 0.466 -63.643 1.00 97.38 223 ALA A CA 1
ATOM 1737 C C . ALA A 1 223 ? 33.120 1.503 -64.741 1.00 97.38 223 ALA A C 1
ATOM 1739 O O . ALA A 1 223 ? 33.386 1.245 -65.914 1.00 97.38 223 ALA A O 1
ATOM 1740 N N . GLN A 1 224 ? 32.625 2.689 -64.371 1.00 97.38 224 GLN A N 1
ATOM 1741 C CA . GLN A 1 224 ? 32.405 3.796 -65.306 1.00 97.38 224 GLN A CA 1
ATOM 1742 C C . GLN A 1 224 ? 33.711 4.291 -65.937 1.00 97.38 224 GLN A C 1
ATOM 1744 O O . GLN A 1 224 ? 33.744 4.532 -67.144 1.00 97.38 224 GLN A O 1
ATOM 1749 N N . PHE A 1 225 ? 34.786 4.424 -65.152 1.00 97.50 225 PHE A N 1
ATOM 1750 C CA . PHE A 1 225 ? 36.102 4.796 -65.675 1.00 97.50 225 PHE A CA 1
ATOM 1751 C C . PHE A 1 225 ? 36.622 3.755 -66.665 1.00 97.50 225 PHE A C 1
ATOM 1753 O O . PHE A 1 225 ? 36.999 4.131 -67.771 1.00 97.50 225 PHE A O 1
ATOM 1760 N N . ARG A 1 226 ? 36.549 2.461 -66.320 1.00 97.56 226 ARG A N 1
ATOM 1761 C CA . ARG A 1 226 ? 36.949 1.368 -67.223 1.00 97.56 226 ARG A CA 1
ATOM 1762 C C . ARG A 1 226 ? 36.149 1.368 -68.524 1.00 97.56 226 ARG A C 1
ATOM 1764 O O . ARG A 1 226 ? 36.728 1.231 -69.592 1.00 97.56 226 ARG A O 1
ATOM 1771 N N . PHE A 1 227 ? 34.832 1.561 -68.452 1.00 96.81 227 PHE A N 1
ATOM 1772 C CA . PHE A 1 227 ? 33.983 1.624 -69.644 1.00 96.81 227 PHE A CA 1
ATOM 1773 C C . PHE A 1 227 ? 34.338 2.818 -70.539 1.00 96.81 227 PHE A C 1
ATOM 1775 O O . PHE A 1 227 ? 34.398 2.697 -71.760 1.00 96.81 227 PHE A O 1
ATOM 1782 N N . ARG A 1 228 ? 34.605 3.985 -69.939 1.00 97.44 228 ARG A N 1
ATOM 1783 C CA . ARG A 1 228 ? 35.022 5.177 -70.683 1.00 97.44 228 ARG A CA 1
ATOM 1784 C C . ARG A 1 228 ? 36.392 4.995 -71.334 1.00 97.44 228 ARG A C 1
ATOM 1786 O O . ARG A 1 228 ? 36.580 5.457 -72.453 1.00 97.44 228 ARG A O 1
ATOM 1793 N N . GLU A 1 229 ? 37.324 4.353 -70.640 1.00 96.75 229 GLU A N 1
ATOM 1794 C CA . GLU A 1 229 ? 38.652 4.026 -71.163 1.00 96.75 229 GLU A CA 1
ATOM 1795 C C . GLU A 1 229 ? 38.550 3.081 -72.366 1.00 96.75 229 GLU A C 1
ATOM 1797 O O . GLU A 1 229 ? 39.065 3.412 -73.428 1.00 96.75 229 GLU A O 1
ATOM 1802 N N . GLN A 1 230 ? 37.764 2.005 -72.257 1.00 96.62 230 GLN A N 1
ATOM 1803 C CA . GLN A 1 230 ? 37.485 1.090 -73.373 1.00 96.62 230 GLN A CA 1
ATOM 1804 C C . GLN A 1 230 ? 36.873 1.809 -74.583 1.00 96.62 230 GLN A C 1
ATOM 1806 O O . GLN A 1 230 ? 37.315 1.606 -75.710 1.00 96.62 230 GLN A O 1
ATOM 1811 N N . LEU A 1 231 ? 35.899 2.701 -74.367 1.00 96.38 231 LEU A N 1
ATOM 1812 C CA . LEU A 1 231 ? 35.292 3.478 -75.452 1.00 96.38 231 LEU A CA 1
ATOM 1813 C C . LEU A 1 231 ? 36.311 4.406 -76.139 1.00 96.38 231 LEU A C 1
ATOM 1815 O O . LEU A 1 231 ? 36.257 4.596 -77.353 1.00 96.38 231 LEU A O 1
ATOM 1819 N N . LEU A 1 232 ? 37.231 5.003 -75.374 1.00 96.25 232 LEU A N 1
ATOM 1820 C CA . LEU A 1 232 ? 38.299 5.840 -75.926 1.00 96.25 232 LEU A CA 1
ATOM 1821 C C . LEU A 1 232 ? 39.303 5.008 -76.730 1.00 96.25 232 LEU A C 1
ATOM 1823 O O . LEU A 1 232 ? 39.707 5.441 -77.806 1.00 96.25 232 LEU A O 1
ATOM 1827 N N . GLU A 1 233 ? 39.677 3.824 -76.248 1.00 96.06 233 GLU A N 1
ATOM 1828 C CA . GLU A 1 233 ? 40.532 2.888 -76.985 1.00 96.06 233 GLU A CA 1
ATOM 1829 C C . GLU A 1 233 ? 39.878 2.458 -78.305 1.00 96.06 233 GLU A C 1
ATOM 1831 O O . GLU A 1 233 ? 40.498 2.578 -79.362 1.00 96.06 233 GLU A O 1
ATOM 1836 N N . GLU A 1 234 ? 38.598 2.073 -78.279 1.00 96.06 234 GLU A N 1
ATOM 1837 C CA . GLU A 1 234 ? 37.831 1.732 -79.484 1.00 96.06 234 GLU A CA 1
ATOM 1838 C C . GLU A 1 234 ? 37.752 2.903 -80.476 1.00 96.06 234 GLU A C 1
ATOM 1840 O O . GLU A 1 234 ? 37.893 2.710 -81.688 1.00 96.06 234 GLU A O 1
ATOM 1845 N N . GLN A 1 235 ? 37.560 4.132 -79.984 1.00 95.31 235 GLN A N 1
ATOM 1846 C CA . GLN A 1 235 ? 37.561 5.335 -80.820 1.00 95.31 235 GLN A CA 1
ATOM 1847 C C . GLN A 1 235 ? 38.935 5.605 -81.440 1.00 95.31 235 GLN A C 1
ATOM 1849 O O . GLN A 1 235 ? 39.008 5.920 -82.628 1.00 95.31 235 GLN A O 1
ATOM 1854 N N . ILE A 1 236 ? 40.022 5.477 -80.675 1.00 95.62 236 ILE A N 1
ATOM 1855 C CA . ILE A 1 236 ? 41.390 5.643 -81.186 1.00 95.62 236 ILE A CA 1
ATOM 1856 C C . ILE A 1 236 ? 41.677 4.597 -82.265 1.00 95.62 236 ILE A C 1
ATOM 1858 O O . ILE A 1 236 ? 42.195 4.944 -83.328 1.00 95.62 236 ILE A O 1
ATOM 1862 N N . ASP A 1 237 ? 41.298 3.342 -82.035 1.00 95.69 237 ASP A N 1
ATOM 1863 C CA . ASP A 1 237 ? 41.463 2.265 -83.008 1.00 95.69 237 ASP A CA 1
ATOM 1864 C C . ASP A 1 237 ? 40.640 2.504 -84.279 1.00 95.69 237 ASP A C 1
ATOM 1866 O O . ASP A 1 237 ? 41.132 2.278 -85.389 1.00 95.69 237 ASP A O 1
ATOM 1870 N N . TYR A 1 238 ? 39.410 3.007 -84.152 1.00 94.31 238 TYR A N 1
ATOM 1871 C CA . TYR A 1 238 ? 38.599 3.422 -85.297 1.00 94.31 238 TYR A CA 1
ATOM 1872 C C . TYR A 1 238 ? 39.258 4.570 -86.083 1.00 94.31 238 TYR A C 1
ATOM 1874 O O . TYR A 1 238 ? 39.331 4.527 -87.315 1.00 94.31 238 TYR A O 1
ATOM 1882 N N . MET A 1 239 ? 39.789 5.580 -85.390 1.00 94.00 239 MET A N 1
ATOM 1883 C CA . MET A 1 239 ? 40.480 6.713 -86.016 1.00 94.00 239 MET A CA 1
ATOM 1884 C C . MET A 1 239 ? 41.777 6.292 -86.719 1.00 94.00 239 MET A C 1
ATOM 1886 O O . MET A 1 239 ? 42.050 6.769 -87.816 1.00 94.00 239 MET A O 1
ATOM 1890 N N . ARG A 1 240 ? 42.549 5.358 -86.149 1.00 93.19 240 ARG A N 1
ATOM 1891 C CA . ARG A 1 240 ? 43.739 4.786 -86.806 1.00 93.19 240 ARG A CA 1
ATOM 1892 C C . ARG A 1 240 ? 43.371 4.049 -88.090 1.00 93.19 240 ARG A C 1
ATOM 1894 O O . ARG A 1 240 ? 43.924 4.349 -89.140 1.00 93.19 240 ARG A O 1
ATOM 1901 N N . LYS A 1 241 ? 42.365 3.168 -88.036 1.00 92.62 241 LYS A N 1
ATOM 1902 C CA . LYS A 1 241 ? 41.896 2.423 -89.218 1.00 92.62 241 LYS A CA 1
ATOM 1903 C C . LYS A 1 241 ? 41.415 3.347 -90.337 1.00 92.62 241 LYS A C 1
ATOM 1905 O O . LYS A 1 241 ? 41.670 3.078 -91.505 1.00 92.62 241 LYS A O 1
ATOM 1910 N N . THR A 1 242 ? 40.704 4.426 -90.007 1.00 92.62 242 THR A N 1
ATOM 1911 C CA . THR A 1 242 ? 40.246 5.388 -91.026 1.00 92.62 242 THR A CA 1
ATOM 1912 C C . THR A 1 242 ? 41.391 6.239 -91.585 1.00 92.62 242 THR A C 1
ATOM 1914 O O . THR A 1 242 ? 41.382 6.524 -92.784 1.00 92.62 242 THR A O 1
ATOM 1917 N N . ALA A 1 243 ? 42.396 6.587 -90.773 1.00 87.00 243 ALA A N 1
ATOM 1918 C CA . ALA A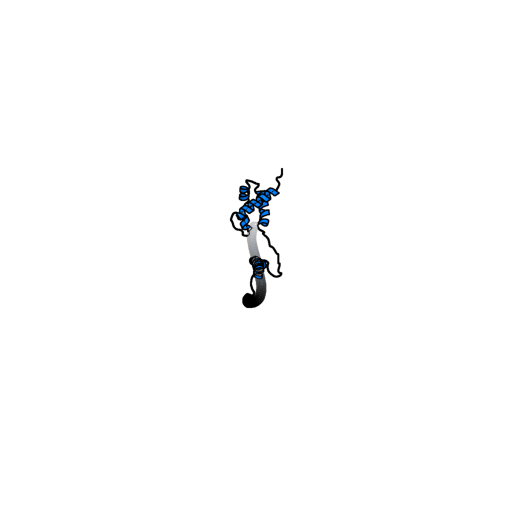 1 243 ? 43.616 7.248 -91.236 1.00 87.00 243 ALA A CA 1
ATOM 1919 C C . ALA A 1 243 ? 44.411 6.365 -92.212 1.00 87.00 243 ALA A C 1
ATOM 1921 O O . ALA A 1 243 ? 44.708 6.828 -93.310 1.00 87.00 243 ALA A O 1
ATOM 1922 N N . ASP A 1 244 ? 44.637 5.087 -91.885 1.00 86.69 244 ASP A N 1
ATOM 1923 C CA . ASP A 1 244 ? 45.326 4.128 -92.767 1.00 86.69 244 ASP A CA 1
ATOM 1924 C C . ASP A 1 244 ? 44.625 4.011 -94.134 1.00 86.69 244 ASP A C 1
ATOM 1926 O O . ASP A 1 244 ? 45.256 4.003 -95.193 1.00 86.69 244 ASP A O 1
ATOM 1930 N N . VAL A 1 245 ? 43.286 3.969 -94.130 1.00 81.81 245 VAL A N 1
ATOM 1931 C CA . VAL A 1 245 ? 42.478 3.948 -95.358 1.00 81.81 245 VAL A CA 1
ATOM 1932 C C . VAL A 1 245 ? 42.622 5.259 -96.138 1.00 81.81 245 VAL A C 1
ATOM 1934 O O . VAL A 1 245 ? 42.777 5.230 -97.359 1.00 81.81 245 VAL A O 1
ATOM 1937 N N . SER A 1 246 ? 42.595 6.412 -95.464 1.00 82.50 246 SER A N 1
ATOM 1938 C CA . SER A 1 246 ? 42.802 7.718 -96.102 1.00 82.50 246 SER A CA 1
ATOM 1939 C C . SER A 1 246 ? 44.198 7.843 -96.720 1.00 82.50 246 SER A C 1
ATOM 1941 O O . SER A 1 246 ? 44.315 8.312 -97.852 1.00 82.50 246 SER A O 1
ATOM 1943 N N . GLU A 1 247 ? 45.247 7.407 -96.021 1.00 84.12 247 GLU A N 1
ATOM 1944 C CA . GLU A 1 247 ? 46.624 7.381 -96.530 1.00 84.12 247 GLU A CA 1
ATOM 1945 C C . GLU A 1 247 ? 46.749 6.475 -97.763 1.00 84.12 247 GLU A C 1
ATOM 1947 O O . GLU A 1 247 ? 47.350 6.869 -98.765 1.00 84.12 247 GLU A O 1
ATOM 1952 N N . PHE A 1 248 ? 46.100 5.306 -97.749 1.00 78.69 248 PHE A N 1
ATOM 1953 C CA . PHE A 1 248 ? 46.034 4.414 -98.908 1.00 78.69 248 PHE A CA 1
ATOM 1954 C C . PHE A 1 248 ? 45.380 5.088 -100.127 1.00 78.69 248 PHE A C 1
ATOM 1956 O O . PHE A 1 248 ? 45.924 5.036 -101.234 1.00 78.69 248 PHE A O 1
ATOM 1963 N N . TYR A 1 249 ? 44.245 5.773 -99.941 1.00 76.88 249 TYR A N 1
ATOM 1964 C CA . TYR A 1 249 ? 43.602 6.517 -101.029 1.00 76.88 249 TYR A CA 1
ATOM 1965 C C . TYR A 1 249 ? 44.467 7.685 -101.525 1.00 76.88 249 TYR A C 1
ATOM 1967 O O . TYR A 1 249 ? 44.572 7.883 -102.735 1.00 76.88 249 TYR A O 1
ATOM 1975 N N . GLN A 1 250 ? 45.133 8.430 -100.639 1.00 78.75 250 GLN A N 1
ATOM 1976 C CA . GLN A 1 250 ? 46.048 9.509 -101.036 1.00 78.75 250 GLN A CA 1
ATOM 1977 C C . GLN A 1 250 ? 47.239 8.989 -101.854 1.00 78.75 250 GLN A C 1
ATOM 1979 O O . GLN A 1 250 ? 47.589 9.598 -102.867 1.00 78.75 250 GLN A O 1
ATOM 1984 N N . ALA A 1 251 ? 47.814 7.840 -101.487 1.00 74.88 251 ALA A N 1
ATOM 1985 C CA . ALA A 1 251 ? 48.881 7.196 -102.253 1.00 74.88 251 ALA A CA 1
ATOM 1986 C C . ALA A 1 251 ? 48.418 6.753 -103.656 1.00 74.88 251 ALA A C 1
ATOM 1988 O O . ALA A 1 251 ? 49.161 6.894 -104.632 1.00 74.88 251 ALA A O 1
ATOM 1989 N N . LEU A 1 252 ? 47.179 6.264 -103.789 1.00 73.56 252 LEU A N 1
ATOM 1990 C CA . LEU A 1 252 ? 46.584 5.940 -105.091 1.00 73.56 252 LEU A CA 1
ATOM 1991 C C . LEU A 1 252 ? 46.362 7.192 -105.952 1.00 73.56 252 LEU A C 1
ATOM 1993 O O . LEU A 1 252 ? 46.709 7.182 -107.135 1.00 73.56 252 LEU A O 1
ATOM 1997 N N . TYR A 1 253 ? 45.847 8.279 -105.369 1.00 73.00 253 TYR A N 1
ATOM 1998 C CA . TYR A 1 253 ? 45.655 9.546 -106.081 1.00 73.00 253 TYR A CA 1
ATOM 1999 C C . TYR A 1 253 ? 46.986 10.171 -106.527 1.00 73.00 253 TYR A C 1
ATOM 2001 O O . TYR A 1 253 ? 47.098 10.579 -107.685 1.00 73.00 253 TYR A O 1
ATOM 2009 N N . ALA A 1 254 ? 48.017 10.169 -105.676 1.00 73.44 254 ALA A N 1
ATOM 2010 C CA . ALA A 1 254 ? 49.354 10.658 -106.026 1.00 73.44 254 ALA A CA 1
ATOM 2011 C C . ALA A 1 254 ? 49.981 9.872 -107.194 1.00 73.44 254 ALA A C 1
ATOM 2013 O O . ALA A 1 254 ? 50.555 10.469 -108.104 1.00 73.44 254 ALA A O 1
ATOM 2014 N N . ASN A 1 255 ? 49.801 8.548 -107.230 1.00 69.81 255 ASN A N 1
ATOM 2015 C CA . ASN A 1 255 ? 50.263 7.712 -108.344 1.00 69.81 255 ASN A CA 1
ATOM 2016 C C . ASN A 1 255 ? 49.447 7.902 -109.635 1.00 69.81 255 ASN A C 1
ATOM 2018 O O . ASN A 1 255 ? 49.977 7.695 -110.726 1.00 69.81 255 ASN A O 1
ATOM 2022 N N . SER A 1 256 ? 48.174 8.299 -109.537 1.00 68.62 256 SER A N 1
ATOM 2023 C CA . SER A 1 256 ? 47.334 8.592 -110.706 1.00 68.62 256 SER A CA 1
ATOM 2024 C C . SER A 1 256 ? 47.599 9.970 -111.328 1.00 68.62 256 SER A C 1
ATOM 2026 O O . SER A 1 256 ? 47.388 10.132 -112.523 1.00 68.62 256 SER A O 1
ATOM 2028 N N . ALA A 1 257 ? 48.105 10.935 -110.550 1.00 61.19 257 ALA A N 1
ATOM 2029 C CA . ALA A 1 257 ? 48.427 12.290 -111.010 1.00 61.19 257 ALA A CA 1
ATOM 2030 C C . ALA A 1 257 ? 49.830 12.429 -111.645 1.00 61.19 257 ALA A C 1
ATOM 2032 O O . ALA A 1 257 ? 50.163 13.494 -112.158 1.00 61.19 257 ALA A O 1
ATOM 2033 N N . SER A 1 258 ? 50.656 11.374 -111.605 1.00 57.34 258 SER A N 1
ATOM 2034 C CA . SER A 1 258 ? 52.028 11.350 -112.148 1.00 57.34 258 SER A CA 1
ATOM 2035 C C . SER A 1 258 ? 52.156 10.588 -113.483 1.00 57.34 258 SER A C 1
ATOM 2037 O O . SER A 1 258 ? 53.264 10.209 -113.874 1.00 57.34 258 SER A O 1
ATOM 2039 N N . LYS A 1 259 ? 51.038 10.343 -114.173 1.00 51.47 259 LYS A N 1
ATOM 2040 C CA . LYS A 1 259 ? 50.968 9.821 -115.548 1.00 51.47 259 LYS A CA 1
ATOM 2041 C C . LYS A 1 259 ? 50.274 10.832 -116.445 1.00 51.47 259 LYS A C 1
ATOM 2043 O O . LYS A 1 259 ? 50.693 10.918 -117.618 1.00 51.47 259 LYS A O 1
#

Foldseek 3Di:
DDDPVVVVLVLLLVLLVCQVPVVPDPDQQALVNSPVRDDLVVSQVVVVHDDSVSSVVSSVVCSCVRRDDDDDDDDDDPPDDPVVVVVVPDPVVVVVVVVVVVVVVVVVPDDPPPPPVVVVVVVVVVVVVVVVVVVVVVVVVVVVVVVVVVVVVVVVVVVVVVVVVVVVVVVVVVVVVVVVVVVVVVVVVVVVVVVVVVVVVVVVVVVVVVVVVVVVVVVVVVVVVVVVVVVVVVVVVVVVVVVVVVVVVVVVVVVVVVD

Mean predicted aligned error: 19.6 Å

Solvent-accessible surface area (backbone atoms only — not comparable to full-atom values): 14890 Å² total; per-residue (Å²): 135,85,75,68,66,68,60,56,54,53,53,53,50,52,53,49,49,50,62,62,50,70,78,76,60,100,65,91,52,48,66,70,55,46,58,72,69,53,42,61,65,61,54,29,63,74,66,75,53,78,61,65,70,61,47,44,54,52,48,62,63,43,45,57,73,68,41,58,81,80,85,89,76,90,77,85,66,91,90,60,58,74,72,56,54,62,65,70,66,46,66,71,56,61,58,52,49,53,55,50,49,62,50,50,64,60,57,73,76,72,71,73,91,83,52,62,69,56,49,53,50,51,54,50,52,50,52,51,50,52,51,51,52,49,54,51,50,52,52,51,50,52,52,50,52,54,54,48,53,55,50,52,53,50,49,55,52,50,52,52,51,47,54,52,48,54,52,50,51,52,48,52,51,53,50,52,52,50,54,49,52,55,50,53,53,49,52,51,52,51,53,51,51,54,51,51,52,52,51,53,50,53,50,51,53,50,52,54,50,50,51,52,48,55,52,51,52,50,53,50,51,52,51,50,51,52,53,52,49,52,53,50,51,54,50,51,53,51,51,49,56,51,48,56,49,50,52,52,51,51,54,52,52,56,62,64,73,76,115

Organism: NCBI:txid60549

Secondary structure (DSSP, 8-state):
----HHHHHHHHHHHHHHHHHTT---S---HHHHHHH--HHHHHHHHT---HHHHHHHHHHHHHHHH--S-------TTS-HHHHHHHT-THHHHHHHHHHHHHHHHSSS--GGGHHHHHHHHHHHHHHHHHHHHHHHHHHHHHHHHHHHHHHHHHHHHHHHHHHHHHHHHHHHHHHHHHHHHHHHHHHHHHHHHHHHHHHHHHHHHHHHHHHHHHHHHHHHHHHHHHHHHHHHHHHHHHHHHHHHHHHHHHHHHHTT-